Protein AF-A0A9Q1UWT5-F1 (afdb_monomer)

Sequence (280 aa):
MKKFLKHLLLSLLLFIPFMVSKATVSFAYVDDHIQNNTKDTAYELKENTLQDVLSQYNRRVFNCFLENSNDIGWFKTYLSNGDKTLTINIDVNSTIEVISEKDDKVVFTRKYGRSIAKQGEFKITENGVYYIKVKPNEEVNKIQNFTMLVGEPDYSRKYFTKNINEKLYINSNYTTSDTVNFDLSYEDTIPNEAIVLEVSLNGTETNRYDAYNKVRYIKSYNSQWINVPGVSYFDKNILNINAPVKLKTNWSFKHSASDVDGVYALQPSIRFTYLCRDKY

Secondary structure (DSSP, 8-state):
--SSHHHHTTSSSS-------------EEETTTEE--SSTTPEEEPPBPHHHHHTT---PEEEEEE-STT--EEEEEEE-SEEEEEEEEESS-EEEEEEETTT--EEEEEEESTTS-SEEEEEE-S-EEEEEEEEESS---SPEEEEEEEESPPEEEEEEEEE--SPEEEESS--BPPPEEEE-TT-TTS-TT-EEEEEEEEEEEESGGGEES-EEEEEETTPPPEEEE-SS--EEE---SSSPPBSSSEEEEEEE-SEESSEEEEEEEEEEEEEEE---

Mean predicted aligned error: 9.23 Å

Nearest PDB structures (foldseek):
  8u5b-assembly1_B  TM=4.871E-01  e=7.097E-04  Clostridium perfringens
  3x29-assembly2_D  TM=4.200E-01  e=3.837E-03  Clostridium perfringens
  2xh6-assembly1_A  TM=2.770E-01  e=1.732E-02  Clostridium perfringens
  3ziw-assembly2_F  TM=2.741E-01  e=1.630E-02  Clostridium perfringens
  4p5h-assembly1_K  TM=2.556E-01  e=1.445E-02  Clostridium perfringens

pLDDT: mean 87.7, std 15.57, range [36.22, 98.56]

Organism: Clostridium botulinum (NCBI:txid1491)

Structure (mmCIF, N/CA/C/O backbone):
data_AF-A0A9Q1UWT5-F1
#
_entry.id   AF-A0A9Q1UWT5-F1
#
loop_
_atom_site.group_PDB
_atom_site.id
_atom_site.type_symbol
_atom_site.label_atom_id
_atom_site.label_alt_id
_atom_site.label_comp_id
_atom_site.label_asym_id
_atom_site.label_entity_id
_atom_site.label_seq_id
_atom_site.pdbx_PDB_ins_code
_atom_site.Cartn_x
_atom_site.Cartn_y
_atom_site.Cartn_z
_atom_site.occupancy
_atom_site.B_iso_or_equiv
_atom_site.auth_seq_id
_atom_site.auth_comp_id
_atom_site.auth_asym_id
_atom_site.auth_atom_id
_atom_site.pdbx_PDB_model_num
ATOM 1 N N . MET A 1 1 ? -32.713 -11.410 85.147 1.00 48.22 1 MET A N 1
ATOM 2 C CA . MET A 1 1 ? -31.648 -11.574 84.124 1.00 48.22 1 MET A CA 1
ATOM 3 C C . MET A 1 1 ? 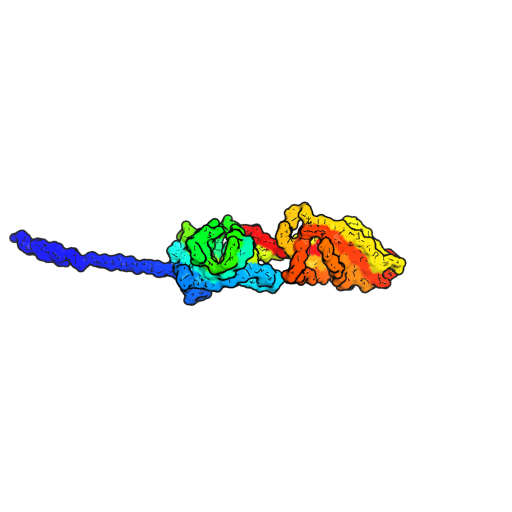-32.117 -11.642 82.658 1.00 48.22 1 MET A C 1
ATOM 5 O O . MET A 1 1 ? -31.263 -11.622 81.789 1.00 48.22 1 MET A O 1
ATOM 9 N N . LYS A 1 2 ? -33.422 -11.655 82.318 1.00 48.06 2 LYS A N 1
ATOM 10 C CA . LYS A 1 2 ? -33.880 -11.750 80.905 1.00 48.06 2 LYS A CA 1
ATOM 11 C C . LYS A 1 2 ? -34.122 -10.415 80.170 1.00 48.06 2 LYS A C 1
ATOM 13 O O . LYS A 1 2 ? -34.270 -10.425 78.955 1.00 48.06 2 LYS A O 1
ATOM 18 N N . LYS A 1 3 ? -34.162 -9.272 80.870 1.00 44.94 3 LYS A N 1
ATOM 19 C CA . LYS A 1 3 ? -34.428 -7.953 80.249 1.00 44.94 3 LYS A CA 1
ATOM 20 C C . LYS A 1 3 ? -33.165 -7.176 79.851 1.00 44.94 3 LYS A C 1
ATOM 22 O O . LYS A 1 3 ? -33.216 -6.425 78.890 1.00 44.94 3 LYS A O 1
ATOM 27 N N . PHE A 1 4 ? -32.027 -7.424 80.505 1.00 47.91 4 PHE A N 1
ATOM 28 C CA . PHE A 1 4 ? -30.765 -6.730 80.200 1.00 47.91 4 PHE A CA 1
ATOM 29 C C . PHE A 1 4 ? -30.080 -7.246 78.922 1.00 47.91 4 PHE A C 1
ATOM 31 O O . PHE A 1 4 ? -29.426 -6.486 78.217 1.00 47.91 4 PHE A O 1
ATOM 38 N N . LEU A 1 5 ? -30.303 -8.515 78.558 1.00 47.84 5 LEU A N 1
ATOM 39 C CA . LEU A 1 5 ? -29.719 -9.113 77.352 1.00 47.84 5 LEU A CA 1
ATOM 40 C C . LEU A 1 5 ? -30.406 -8.644 76.053 1.00 47.84 5 LEU A C 1
ATOM 42 O O . LEU A 1 5 ? -29.793 -8.651 74.991 1.00 47.84 5 LEU A O 1
ATOM 46 N N . LYS A 1 6 ? -31.667 -8.187 76.129 1.00 45.97 6 LYS A N 1
ATOM 47 C CA . LYS A 1 6 ? -32.424 -7.702 74.959 1.00 45.97 6 LYS A CA 1
ATOM 48 C C . LYS A 1 6 ? -32.017 -6.301 74.496 1.00 45.97 6 LYS A C 1
ATOM 50 O O . LYS A 1 6 ? -32.256 -5.976 73.341 1.00 45.97 6 LYS A O 1
ATOM 55 N N . HIS A 1 7 ? -31.411 -5.482 75.356 1.00 45.59 7 HIS A N 1
ATOM 56 C CA . HIS A 1 7 ? -30.928 -4.154 74.958 1.00 45.59 7 HIS A CA 1
ATOM 57 C C . HIS A 1 7 ? -29.487 -4.172 74.444 1.00 45.59 7 HIS A C 1
ATOM 59 O O . HIS A 1 7 ? -29.148 -3.349 73.603 1.00 45.59 7 HIS A O 1
ATOM 65 N N . LEU A 1 8 ? -28.686 -5.168 74.836 1.00 45.62 8 LEU A N 1
ATOM 66 C CA . LEU A 1 8 ? -27.337 -5.359 74.296 1.00 45.62 8 LEU A CA 1
ATOM 67 C C . LEU A 1 8 ? -27.350 -5.934 72.864 1.00 45.62 8 LEU A C 1
ATOM 69 O O . LEU A 1 8 ? -26.486 -5.617 72.055 1.00 45.62 8 LEU A O 1
ATOM 73 N N . LEU A 1 9 ? -28.360 -6.743 72.524 1.00 46.16 9 LEU A N 1
ATOM 74 C CA . LEU A 1 9 ? -28.527 -7.315 71.179 1.00 46.16 9 LEU A CA 1
ATOM 75 C C . LEU A 1 9 ? -29.145 -6.341 70.164 1.00 46.16 9 LEU A C 1
ATOM 77 O O . LEU A 1 9 ? -28.946 -6.520 68.967 1.00 46.16 9 LEU A O 1
ATOM 81 N N . LEU A 1 10 ? -29.852 -5.299 70.617 1.00 42.91 10 LEU A N 1
ATOM 82 C CA . LEU A 1 10 ? -30.435 -4.292 69.721 1.00 42.91 10 LEU A CA 1
ATOM 83 C C . LEU A 1 10 ? -29.455 -3.156 69.381 1.00 42.91 10 LEU A C 1
ATOM 85 O O . LEU A 1 10 ? -29.625 -2.506 68.355 1.00 42.91 10 LEU A O 1
ATOM 89 N N . SER A 1 11 ? -28.410 -2.940 70.191 1.00 44.88 11 SER A N 1
ATOM 90 C CA . SER A 1 11 ? -27.360 -1.953 69.896 1.00 44.88 11 SER A CA 1
ATOM 91 C C . SER A 1 11 ? -26.220 -2.499 69.028 1.00 44.88 11 SER A C 1
ATOM 93 O O . SER A 1 11 ? -25.424 -1.714 68.525 1.00 44.88 11 SER A O 1
ATOM 95 N N . LEU A 1 12 ? -26.129 -3.822 68.828 1.00 43.06 12 LEU A N 1
ATOM 96 C CA . LEU A 1 12 ? -25.098 -4.455 67.989 1.00 43.06 12 LEU A CA 1
ATOM 97 C C . LEU A 1 12 ? -25.512 -4.654 66.518 1.00 43.06 12 LEU A C 1
ATOM 99 O O . LEU A 1 12 ? -24.697 -5.085 65.711 1.00 43.06 12 LEU A O 1
ATOM 103 N N . LEU A 1 13 ? -26.753 -4.319 66.152 1.00 46.03 13 LEU A N 1
ATOM 104 C CA . LEU A 1 13 ? -27.299 -4.503 64.797 1.00 46.03 13 LEU A CA 1
ATOM 105 C C . LEU A 1 13 ? -27.236 -3.245 63.908 1.00 46.03 13 LEU A C 1
ATOM 107 O O . LEU A 1 13 ? -27.729 -3.274 62.786 1.00 46.03 13 LEU A O 1
ATOM 111 N N . LEU A 1 14 ? -26.616 -2.153 64.375 1.00 45.38 14 LEU A N 1
ATOM 112 C CA . LEU A 1 14 ? -26.554 -0.866 63.655 1.00 45.38 14 LEU A CA 1
ATOM 113 C C . LEU A 1 14 ? -25.160 -0.470 63.142 1.00 45.38 14 LEU A C 1
ATOM 115 O O . LEU A 1 14 ? -24.984 0.638 62.649 1.00 45.38 14 LEU A O 1
ATOM 119 N N . PHE A 1 15 ? -24.180 -1.371 63.192 1.00 46.72 15 PHE A N 1
ATOM 120 C CA . PHE A 1 15 ? -22.861 -1.154 62.588 1.00 46.72 15 PHE A CA 1
ATOM 121 C C . PHE A 1 15 ? -22.495 -2.322 61.669 1.00 46.72 15 PHE A C 1
ATOM 123 O O . PHE A 1 15 ? -21.519 -3.034 61.880 1.00 46.72 15 PHE A O 1
ATOM 130 N N . ILE A 1 16 ? -23.292 -2.521 60.618 1.00 53.09 16 ILE A N 1
ATOM 131 C CA . ILE A 1 16 ? -22.742 -3.107 59.396 1.00 53.09 16 ILE A CA 1
ATOM 132 C C . ILE A 1 16 ? -22.037 -1.937 58.709 1.00 53.09 16 ILE A C 1
ATOM 134 O O . ILE A 1 16 ? -22.733 -1.018 58.268 1.00 53.09 16 ILE A O 1
ATOM 138 N N . PRO A 1 17 ? -20.694 -1.889 58.644 1.00 46.66 17 PRO A N 1
ATOM 139 C CA . PRO A 1 17 ? -20.056 -0.952 57.743 1.00 46.66 17 PRO A CA 1
ATOM 140 C C . PRO A 1 17 ? -20.586 -1.295 56.354 1.00 46.66 17 PRO A C 1
ATOM 142 O O . PRO A 1 17 ? -20.347 -2.388 55.840 1.00 46.66 17 PRO A O 1
ATOM 145 N N . PHE A 1 18 ? -21.367 -0.381 55.780 1.00 43.25 18 PHE A N 1
ATOM 146 C CA . PHE A 1 18 ? -21.625 -0.355 54.353 1.00 43.25 18 PHE A CA 1
ATOM 147 C C . PHE A 1 18 ? -20.240 -0.305 53.706 1.00 43.25 18 PHE A C 1
ATOM 149 O O . PHE A 1 18 ? -19.618 0.752 53.609 1.00 43.25 18 PHE A O 1
ATOM 156 N N . MET A 1 19 ? -19.716 -1.474 53.338 1.00 37.97 19 MET A N 1
ATOM 157 C CA . MET A 1 19 ? -18.631 -1.599 52.384 1.00 37.97 19 MET A CA 1
ATOM 158 C C . MET A 1 19 ? -19.208 -1.079 51.074 1.00 37.97 19 MET A C 1
ATOM 160 O O . MET A 1 19 ? -19.684 -1.836 50.233 1.00 37.97 19 MET A O 1
ATOM 164 N N . VAL A 1 20 ? -19.228 0.245 50.925 1.00 38.75 20 VAL A N 1
ATOM 165 C CA . VAL A 1 20 ? -19.260 0.869 49.615 1.00 38.75 20 VAL A CA 1
ATOM 166 C C . VAL A 1 20 ? -17.929 0.457 49.013 1.00 38.75 20 VAL A C 1
ATOM 168 O O . VAL A 1 20 ? -16.907 1.106 49.235 1.00 38.75 20 VAL A O 1
ATOM 171 N N . SER A 1 21 ? -17.909 -0.681 48.314 1.00 38.31 21 SER A N 1
ATOM 172 C CA . SER A 1 21 ? -16.866 -0.918 47.335 1.00 38.31 21 SER A CA 1
ATOM 173 C C . SER A 1 21 ? -16.918 0.315 46.447 1.00 38.31 21 SER A C 1
ATOM 175 O O . SER A 1 21 ? -17.905 0.513 45.734 1.00 38.31 21 SER A O 1
ATOM 177 N N . LYS A 1 22 ? -15.922 1.202 46.552 1.00 36.22 22 LYS A N 1
ATOM 178 C CA . LYS A 1 22 ? -15.695 2.185 45.501 1.00 36.22 22 LYS A CA 1
ATOM 179 C C . LYS A 1 22 ? -15.598 1.337 44.246 1.00 36.22 22 LYS A C 1
ATOM 181 O O . LYS A 1 22 ? -14.650 0.565 44.128 1.00 36.22 22 LYS A O 1
ATOM 186 N N . ALA A 1 23 ? -16.627 1.390 43.400 1.00 39.84 23 ALA A N 1
ATOM 187 C CA . ALA A 1 23 ? -16.538 0.822 42.072 1.00 39.84 23 ALA A CA 1
ATOM 188 C C . ALA A 1 23 ? -15.255 1.417 41.507 1.00 39.84 23 ALA A C 1
ATOM 190 O O . ALA A 1 23 ? -15.118 2.643 41.487 1.00 39.84 23 ALA A O 1
ATOM 191 N N . THR A 1 24 ? -14.271 0.565 41.232 1.00 39.97 24 THR A N 1
ATOM 192 C CA . THR A 1 24 ? -13.009 0.988 40.644 1.00 39.97 24 THR A CA 1
ATOM 193 C C . THR A 1 24 ? -13.409 1.710 39.372 1.00 39.97 24 THR A C 1
ATOM 195 O O . THR A 1 24 ? -13.949 1.085 38.458 1.00 39.97 24 THR A O 1
ATOM 198 N N . VAL A 1 25 ? -13.324 3.042 39.388 1.00 50.06 25 VAL A N 1
ATOM 199 C CA . VAL A 1 25 ? -13.763 3.832 38.247 1.00 50.06 25 VAL A CA 1
ATOM 200 C C . VAL A 1 25 ? -12.785 3.487 37.144 1.00 50.06 25 VAL A C 1
ATOM 202 O O . VAL A 1 25 ? -11.575 3.585 37.318 1.00 50.06 25 VAL A O 1
ATOM 205 N N . SER A 1 26 ? -13.344 2.941 36.083 1.00 56.19 26 SER A N 1
ATOM 206 C CA . SER A 1 26 ? -12.616 2.383 34.969 1.00 56.19 26 SER A CA 1
ATOM 207 C C . SER A 1 26 ? -12.428 3.485 33.925 1.00 56.19 26 SER A C 1
ATOM 209 O O . SER A 1 26 ? -13.403 4.139 33.530 1.00 56.19 26 SER A O 1
ATOM 211 N N . PHE A 1 27 ? -11.181 3.727 33.521 1.00 56.19 27 PHE A N 1
ATOM 212 C CA . PHE A 1 27 ? -10.796 4.802 32.616 1.00 56.19 27 PHE A CA 1
ATOM 213 C C . PHE A 1 27 ? -9.994 4.243 31.440 1.00 56.19 27 PHE A C 1
ATOM 215 O O . PHE A 1 27 ? -8.871 3.780 31.583 1.00 56.19 27 PHE A O 1
ATOM 222 N N . ALA A 1 28 ? -10.569 4.335 30.245 1.00 55.88 28 ALA A N 1
ATOM 223 C CA . ALA A 1 28 ? -9.787 4.363 29.018 1.00 55.88 28 ALA A CA 1
ATOM 224 C C . ALA A 1 28 ? -9.550 5.829 28.639 1.00 55.88 28 ALA A C 1
ATOM 226 O O . ALA A 1 28 ? -10.413 6.679 28.910 1.00 55.88 28 ALA A O 1
ATOM 227 N N . TYR A 1 29 ? -8.400 6.123 28.031 1.00 69.19 29 TYR A N 1
ATOM 228 C CA . TYR A 1 29 ? -8.090 7.473 27.571 1.00 69.19 29 TYR A CA 1
ATOM 229 C C . TYR A 1 29 ? -7.292 7.515 26.264 1.00 69.19 29 TYR A C 1
ATOM 231 O O . TYR A 1 29 ? -6.665 6.529 25.858 1.00 69.19 29 TYR A O 1
ATOM 239 N N . VAL A 1 30 ? -7.343 8.675 25.601 1.00 59.94 30 VAL A N 1
ATOM 240 C CA . VAL A 1 30 ? -6.510 9.039 24.444 1.00 59.94 30 VAL A CA 1
ATOM 241 C C . VAL A 1 30 ? -5.796 10.346 24.733 1.00 59.94 30 VAL A C 1
ATOM 243 O O . VAL A 1 30 ? -6.460 11.347 24.998 1.00 59.94 30 VAL A O 1
ATOM 246 N N . ASP A 1 31 ? -4.462 10.337 24.678 1.00 65.81 31 ASP A N 1
ATOM 247 C CA . ASP A 1 31 ? -3.620 11.353 25.327 1.00 65.81 31 ASP A CA 1
ATOM 248 C C . ASP A 1 31 ? -3.967 11.482 26.830 1.00 65.81 31 ASP A C 1
ATOM 250 O O . ASP A 1 31 ? -5.057 11.118 27.257 1.00 65.81 31 ASP A O 1
ATOM 254 N N . ASP A 1 32 ? -3.050 11.952 27.681 1.00 60.69 32 ASP A N 1
ATOM 255 C CA . ASP A 1 32 ? -3.114 11.782 29.155 1.00 60.69 32 ASP A CA 1
ATOM 256 C C . ASP A 1 32 ? -4.382 12.329 29.882 1.00 60.69 32 ASP A C 1
ATOM 258 O O . ASP A 1 32 ? -4.442 12.321 31.109 1.00 60.69 32 ASP A O 1
ATOM 262 N N . HIS A 1 33 ? -5.397 12.841 29.169 1.00 67.50 33 HIS A N 1
ATOM 263 C CA . HIS A 1 33 ? -6.538 13.566 29.728 1.00 67.50 33 HIS A CA 1
ATOM 264 C C . HIS A 1 33 ? -7.914 13.322 29.063 1.00 67.50 33 HIS A C 1
ATOM 266 O O . HIS A 1 33 ? -8.906 13.815 29.604 1.00 67.50 33 HIS A O 1
ATOM 272 N N . ILE A 1 34 ? -8.044 12.612 27.926 1.00 77.25 34 ILE A N 1
ATOM 273 C CA . ILE A 1 34 ? -9.361 12.456 27.258 1.00 77.25 34 ILE A CA 1
ATOM 274 C C . ILE A 1 34 ? -9.988 11.114 27.617 1.00 77.25 34 ILE A C 1
ATOM 276 O O . ILE A 1 34 ? -9.654 10.095 27.023 1.00 77.25 34 ILE A O 1
ATOM 280 N N . GLN A 1 35 ? -10.928 11.123 28.562 1.00 84.50 35 GLN A N 1
ATOM 281 C CA . GLN A 1 35 ? -11.687 9.932 28.944 1.00 84.50 35 GLN A CA 1
ATOM 282 C C . GLN A 1 35 ? -12.594 9.465 27.804 1.00 84.50 35 GLN A C 1
ATOM 284 O O . GLN 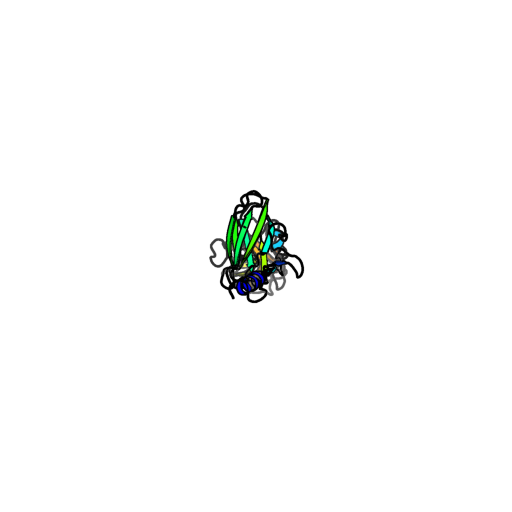A 1 35 ? -13.393 10.245 27.289 1.00 84.50 35 GLN A O 1
ATOM 289 N N . ASN A 1 36 ? -12.519 8.180 27.469 1.00 90.88 36 ASN A N 1
ATOM 290 C CA . ASN A 1 36 ? -13.343 7.561 26.433 1.00 90.88 36 ASN A CA 1
ATOM 291 C C . ASN A 1 36 ? -13.924 6.211 26.878 1.00 90.88 36 ASN A C 1
ATOM 293 O O . ASN A 1 36 ? -13.993 5.253 26.114 1.00 90.88 36 ASN A O 1
ATOM 297 N N . ASN A 1 37 ? -14.328 6.119 28.143 1.00 90.56 37 ASN A N 1
ATOM 298 C CA . ASN A 1 37 ? -14.787 4.883 28.773 1.00 90.56 37 ASN A CA 1
ATOM 299 C C . ASN A 1 37 ? -16.249 4.490 28.469 1.00 90.56 37 ASN A C 1
ATOM 301 O O . ASN A 1 37 ? -16.687 3.400 28.846 1.00 90.56 37 ASN A O 1
ATOM 305 N N . THR A 1 38 ? -17.018 5.337 27.777 1.00 91.75 38 THR A N 1
ATOM 306 C CA . THR A 1 38 ? -18.404 5.050 27.377 1.00 91.75 38 THR A CA 1
ATOM 307 C C . THR A 1 38 ? -18.650 5.402 25.913 1.00 91.75 38 THR A C 1
ATOM 309 O O . THR A 1 38 ? -17.900 6.158 25.300 1.00 91.75 38 THR A O 1
ATOM 312 N N . LYS A 1 39 ? -19.739 4.871 25.345 1.00 93.69 39 LYS A N 1
ATOM 313 C CA . LYS A 1 39 ? -20.159 5.189 23.974 1.00 93.69 39 LYS A CA 1
ATOM 314 C C . LYS A 1 39 ? -20.383 6.699 23.774 1.00 93.69 39 LYS A C 1
ATOM 316 O O . LYS A 1 39 ? -20.016 7.228 22.729 1.00 93.69 39 LYS A O 1
ATOM 321 N N . ASP A 1 40 ? -20.913 7.394 24.781 1.00 91.88 40 ASP A N 1
ATOM 322 C CA . ASP A 1 40 ? -21.188 8.838 24.722 1.00 91.88 40 ASP A CA 1
ATOM 323 C C . ASP A 1 40 ? -19.912 9.686 24.820 1.00 91.88 40 ASP A C 1
ATOM 325 O O . ASP A 1 40 ? -19.852 10.786 24.272 1.00 91.88 40 ASP A O 1
ATOM 329 N N . THR A 1 41 ? -18.870 9.167 25.479 1.00 92.75 41 THR A N 1
ATOM 330 C CA . THR A 1 41 ? -17.550 9.811 25.588 1.00 92.75 41 THR A CA 1
ATOM 331 C C . THR A 1 41 ? -16.557 9.316 24.536 1.00 92.75 41 THR A C 1
ATOM 333 O O . THR A 1 41 ? -15.362 9.586 24.633 1.00 92.75 41 THR A O 1
ATOM 336 N N . ALA A 1 42 ? -17.030 8.600 23.512 1.00 94.69 42 ALA A N 1
ATOM 337 C CA . ALA A 1 42 ? -16.177 7.987 22.506 1.00 94.69 42 ALA A CA 1
ATOM 338 C C . ALA A 1 42 ? -15.254 9.004 21.810 1.00 94.69 42 ALA A C 1
ATOM 340 O O . ALA A 1 42 ? -15.705 10.023 21.276 1.00 94.69 42 ALA A O 1
ATOM 341 N N . TYR A 1 43 ? -13.961 8.679 21.755 1.00 94.75 43 TYR A N 1
ATOM 342 C CA . TYR A 1 43 ? -12.958 9.514 21.100 1.00 94.75 43 TYR A CA 1
ATOM 343 C C . TYR A 1 43 ? -13.120 9.485 19.576 1.00 94.75 43 TYR A C 1
ATOM 345 O O . TYR A 1 43 ? -13.273 8.419 18.977 1.00 94.75 43 TYR A O 1
ATOM 353 N N . GLU A 1 44 ? -13.069 10.645 18.927 1.00 93.81 44 GLU A N 1
ATOM 354 C CA . GLU A 1 44 ? -13.273 10.746 17.482 1.00 93.81 44 GLU A CA 1
ATOM 355 C C . GLU A 1 44 ? -12.008 10.400 16.685 1.00 93.81 44 GLU A C 1
ATOM 357 O O . GLU A 1 44 ? -10.983 11.072 16.776 1.00 93.81 44 GLU A O 1
ATOM 362 N N . LEU A 1 45 ? -12.104 9.366 15.852 1.00 93.88 45 LEU A N 1
ATOM 363 C CA . LEU A 1 45 ? -11.091 8.976 14.880 1.00 93.88 45 LEU A CA 1
ATOM 364 C C . LEU A 1 45 ? -11.488 9.461 13.488 1.00 93.88 45 LEU A C 1
ATOM 366 O O . LEU A 1 45 ? -12.662 9.446 13.104 1.00 93.88 45 LEU A O 1
ATOM 370 N N . LYS A 1 46 ? -10.482 9.774 12.676 1.00 94.38 46 LYS A N 1
ATOM 371 C CA . LYS A 1 46 ? -10.668 10.011 11.243 1.00 94.38 46 LYS A CA 1
ATOM 372 C C . LYS A 1 46 ? -10.404 8.728 10.471 1.00 94.38 46 LYS A C 1
ATOM 374 O O . LYS A 1 46 ? -9.410 8.055 10.735 1.00 94.38 46 LYS A O 1
ATOM 379 N N . GLU A 1 47 ? -11.274 8.428 9.509 1.00 95.94 47 GLU A N 1
ATOM 380 C CA . GLU A 1 47 ? -11.027 7.359 8.544 1.00 95.94 47 GLU A CA 1
ATOM 381 C C . GLU A 1 47 ? -9.691 7.614 7.832 1.00 95.94 47 GLU A C 1
ATOM 383 O O . GLU A 1 47 ? -9.438 8.703 7.317 1.00 95.94 47 GLU A O 1
ATOM 388 N N . ASN A 1 48 ? -8.833 6.600 7.821 1.00 95.06 48 ASN A N 1
ATOM 389 C CA . ASN A 1 48 ? -7.606 6.576 7.051 1.00 95.06 48 ASN A CA 1
ATOM 390 C C . ASN A 1 48 ? -7.946 6.285 5.593 1.00 95.06 48 ASN A C 1
ATOM 392 O O . ASN A 1 48 ? -8.502 5.235 5.282 1.00 95.06 48 ASN A O 1
ATOM 396 N N . THR A 1 49 ? -7.610 7.195 4.692 1.00 92.25 49 THR A N 1
ATOM 397 C CA . THR A 1 49 ? -7.870 7.021 3.262 1.00 92.25 49 THR A CA 1
ATOM 398 C C . THR A 1 49 ? -6.618 6.570 2.520 1.00 92.25 49 THR A C 1
ATOM 400 O O . THR A 1 49 ? -5.495 6.659 3.025 1.00 92.25 49 THR A O 1
ATOM 403 N N . LEU A 1 50 ? -6.784 6.145 1.266 1.00 86.00 50 LEU A N 1
ATOM 404 C CA . LEU A 1 50 ? -5.643 5.799 0.419 1.00 86.00 50 LEU A CA 1
ATOM 405 C C . LEU A 1 50 ? -4.742 7.018 0.186 1.00 86.00 50 LEU A C 1
ATOM 407 O O . LEU A 1 50 ? -3.524 6.890 0.141 1.00 86.00 50 LEU A O 1
ATOM 411 N N . GLN A 1 51 ? -5.323 8.216 0.114 1.00 87.69 51 GLN A N 1
ATOM 412 C CA . GLN A 1 51 ? -4.574 9.468 0.038 1.00 87.69 51 GLN A CA 1
ATOM 413 C C . GLN A 1 51 ? -3.677 9.671 1.271 1.00 87.69 51 GLN A C 1
ATOM 415 O O . GLN A 1 51 ? -2.517 10.060 1.119 1.00 87.69 51 GLN A O 1
ATOM 420 N N . ASP A 1 52 ? -4.176 9.395 2.480 1.00 89.00 52 ASP A N 1
ATOM 421 C CA . ASP A 1 52 ? -3.401 9.517 3.726 1.00 89.00 52 ASP A CA 1
ATOM 422 C C . ASP A 1 52 ? -2.221 8.525 3.744 1.00 89.00 52 ASP A C 1
ATOM 424 O O . ASP A 1 52 ? -1.084 8.905 4.031 1.00 89.00 52 ASP A O 1
ATOM 428 N N . VAL A 1 53 ? -2.456 7.274 3.328 1.00 84.56 53 VAL A N 1
ATOM 429 C CA . VAL A 1 53 ? -1.405 6.252 3.168 1.00 84.56 53 VAL A CA 1
ATOM 430 C C . VAL A 1 53 ? -0.345 6.697 2.162 1.00 84.56 53 VAL A C 1
ATOM 432 O O . VAL A 1 53 ? 0.850 6.695 2.460 1.00 84.56 53 VAL A O 1
ATOM 435 N N . LEU A 1 54 ? -0.770 7.066 0.951 1.00 81.94 54 LEU A N 1
ATOM 436 C CA . LEU A 1 54 ? 0.137 7.374 -0.154 1.00 81.94 54 LEU A CA 1
ATOM 437 C C . LEU A 1 54 ? 0.916 8.675 0.088 1.00 81.94 54 LEU A C 1
ATOM 439 O O . LEU A 1 54 ? 2.055 8.799 -0.358 1.00 81.94 54 LEU A O 1
ATOM 443 N N . SER A 1 55 ? 0.350 9.613 0.851 1.00 80.06 55 SER A N 1
ATOM 444 C CA . SER A 1 55 ? 1.052 10.818 1.309 1.00 80.06 55 SER A CA 1
ATOM 445 C C . SER A 1 55 ? 1.985 10.586 2.504 1.00 80.06 55 SER A C 1
ATOM 447 O O . SER A 1 55 ? 2.685 11.513 2.895 1.00 80.06 55 SER A O 1
ATOM 449 N N . GLN A 1 56 ? 2.061 9.360 3.040 1.00 74.94 56 GLN A N 1
ATOM 450 C CA . GLN A 1 56 ? 2.851 8.997 4.228 1.00 74.94 56 GLN A CA 1
ATOM 451 C C . GLN A 1 56 ? 2.407 9.726 5.510 1.00 74.94 56 GLN A C 1
ATOM 453 O O . GLN A 1 56 ? 3.185 9.865 6.451 1.00 74.94 56 GLN A O 1
ATOM 458 N N . TYR A 1 57 ? 1.140 10.141 5.570 1.00 81.94 57 TYR A N 1
ATOM 459 C CA . TYR A 1 57 ? 0.515 10.773 6.732 1.00 81.94 57 TYR A CA 1
ATOM 460 C C . TYR A 1 57 ? -0.695 9.953 7.179 1.00 81.94 57 TYR A C 1
ATOM 462 O O . TYR A 1 57 ? -1.836 10.403 7.078 1.00 81.94 57 TYR A O 1
ATOM 470 N N . ASN A 1 58 ? -0.452 8.728 7.658 1.00 84.44 58 ASN A N 1
ATOM 471 C CA . ASN A 1 58 ? -1.541 7.882 8.142 1.00 84.44 58 ASN A CA 1
ATOM 472 C C . ASN A 1 58 ? -2.289 8.551 9.310 1.00 84.44 58 ASN A C 1
ATOM 474 O O . ASN A 1 58 ? -1.721 9.284 10.120 1.00 84.44 58 ASN A O 1
ATOM 478 N N . ARG A 1 59 ? -3.597 8.294 9.406 1.00 89.94 59 ARG A N 1
ATOM 479 C CA . ARG A 1 59 ? -4.466 8.841 10.466 1.00 89.94 59 ARG A CA 1
ATOM 480 C C . ARG A 1 59 ? -4.385 8.035 11.763 1.00 89.94 59 ARG A C 1
ATOM 482 O O . ARG A 1 59 ? -5.375 7.911 12.480 1.00 89.94 59 ARG A O 1
ATOM 489 N N . ARG A 1 60 ? -3.224 7.436 12.042 1.00 91.69 60 ARG A N 1
ATOM 490 C CA . ARG A 1 60 ? -3.047 6.578 13.211 1.00 91.69 60 ARG A CA 1
ATOM 491 C C . ARG A 1 60 ? -3.183 7.429 14.463 1.00 91.69 60 ARG A C 1
ATOM 493 O O . ARG A 1 60 ? -2.509 8.445 14.606 1.00 91.69 60 ARG A O 1
ATOM 500 N N . VAL A 1 61 ? -4.031 6.981 15.374 1.00 91.62 61 VAL A N 1
ATOM 501 C CA . VAL A 1 61 ? -4.116 7.550 16.712 1.00 91.62 61 VAL A CA 1
ATOM 502 C C . VAL A 1 61 ? -3.147 6.800 17.611 1.00 91.62 61 VAL A C 1
ATOM 504 O O . VAL A 1 61 ? -3.110 5.564 17.645 1.00 91.62 61 VAL A O 1
ATOM 507 N N . PHE A 1 62 ? -2.312 7.585 18.279 1.00 87.44 62 PHE A N 1
ATOM 508 C CA . PHE A 1 62 ? -1.315 7.136 19.239 1.00 87.44 62 PHE A CA 1
ATOM 509 C C . PHE A 1 62 ? -1.838 7.363 20.659 1.00 87.44 62 PHE A C 1
ATOM 511 O O . PHE A 1 62 ? -2.904 7.947 20.835 1.00 87.44 62 PHE A O 1
ATOM 518 N N . ASN A 1 63 ? -1.096 6.888 21.661 1.00 86.19 63 ASN A N 1
ATOM 519 C CA . ASN A 1 63 ? -1.385 7.162 23.072 1.00 86.19 63 ASN A CA 1
ATOM 520 C C . ASN A 1 63 ? -2.820 6.788 23.477 1.00 86.19 63 ASN A C 1
ATOM 522 O O . ASN A 1 63 ? -3.508 7.567 24.128 1.00 86.19 63 ASN A O 1
ATOM 526 N N . CYS A 1 64 ? -3.296 5.620 23.049 1.00 90.94 64 CYS A N 1
ATOM 527 C CA . CYS A 1 64 ? -4.522 5.044 23.590 1.00 90.94 64 CYS A CA 1
ATOM 528 C C . CYS A 1 64 ? -4.158 4.142 24.769 1.00 90.94 64 CYS A C 1
ATOM 530 O O . CYS A 1 64 ? -3.163 3.418 24.684 1.00 90.94 64 CYS A O 1
ATOM 532 N N . PHE A 1 65 ? -4.957 4.146 25.834 1.00 90.38 65 PHE A N 1
ATOM 533 C CA . PHE A 1 65 ? -4.595 3.463 27.073 1.00 90.38 65 PHE A CA 1
ATOM 534 C C . PHE A 1 65 ? -5.740 2.657 27.689 1.00 90.38 65 PHE A C 1
ATOM 536 O O . PHE A 1 65 ? -6.907 3.042 27.604 1.00 90.38 65 PHE A O 1
ATOM 543 N N . LEU A 1 66 ? -5.375 1.543 28.328 1.00 90.38 66 LEU A N 1
ATOM 544 C CA . LEU A 1 66 ? -6.211 0.768 29.252 1.00 90.38 66 LEU A CA 1
ATOM 545 C C . LEU A 1 66 ? -5.447 0.674 30.582 1.00 90.38 66 LEU A C 1
ATOM 547 O O . LEU A 1 66 ? -4.355 0.106 30.612 1.00 90.38 66 LEU A O 1
ATOM 551 N N . GLU A 1 67 ? -5.968 1.247 31.663 1.00 87.81 67 GLU A N 1
ATOM 552 C CA . GLU A 1 67 ? -5.330 1.267 32.988 1.00 87.81 67 GLU A CA 1
ATOM 553 C C . GLU A 1 67 ? -5.475 -0.057 33.739 1.00 87.81 67 GLU A C 1
ATOM 555 O O . GLU A 1 67 ? -4.563 -0.464 34.459 1.00 87.81 67 GLU A O 1
ATOM 560 N N . ASN A 1 68 ? -6.623 -0.720 33.596 1.00 89.56 68 ASN A N 1
ATOM 561 C CA . ASN A 1 68 ? -6.995 -1.923 34.330 1.00 89.56 68 ASN A CA 1
ATOM 562 C C . ASN A 1 68 ? -7.950 -2.833 33.527 1.00 89.56 68 ASN A C 1
ATOM 564 O O . ASN A 1 68 ? -8.427 -2.500 32.443 1.00 89.56 68 ASN A O 1
ATOM 568 N N . SER A 1 69 ? -8.230 -4.021 34.071 1.00 91.12 69 SER A N 1
ATOM 569 C CA . SER A 1 69 ? -8.958 -5.099 33.380 1.00 91.12 69 SER A CA 1
ATOM 570 C C . SER A 1 69 ? -10.427 -4.782 33.081 1.00 91.12 69 SER A C 1
ATOM 572 O O . SER A 1 69 ? -11.051 -5.484 32.287 1.00 91.12 69 SER A O 1
ATOM 574 N N . ASN A 1 70 ? -10.996 -3.767 33.736 1.00 89.31 70 ASN A N 1
ATOM 575 C CA . ASN A 1 70 ? -12.382 -3.354 33.533 1.00 89.31 70 ASN A CA 1
ATOM 576 C C . ASN A 1 70 ? -12.517 -2.230 32.498 1.00 89.31 70 ASN A C 1
ATOM 578 O O . ASN A 1 70 ? -13.645 -1.905 32.129 1.00 89.31 70 ASN A O 1
ATOM 582 N N . ASP A 1 71 ? -11.401 -1.674 32.014 1.00 89.88 71 ASP A N 1
ATOM 583 C CA . ASP A 1 71 ? -11.402 -0.566 31.062 1.00 89.88 71 ASP A CA 1
ATOM 584 C C . ASP A 1 71 ? -11.947 -0.952 29.706 1.00 89.88 71 ASP A C 1
ATOM 586 O O . ASP A 1 71 ? -11.584 -1.965 29.115 1.00 89.88 71 ASP A O 1
ATOM 590 N N . ILE A 1 72 ? -12.846 -0.109 29.207 1.00 92.88 72 ILE A N 1
ATOM 591 C CA . ILE A 1 72 ? -13.429 -0.241 2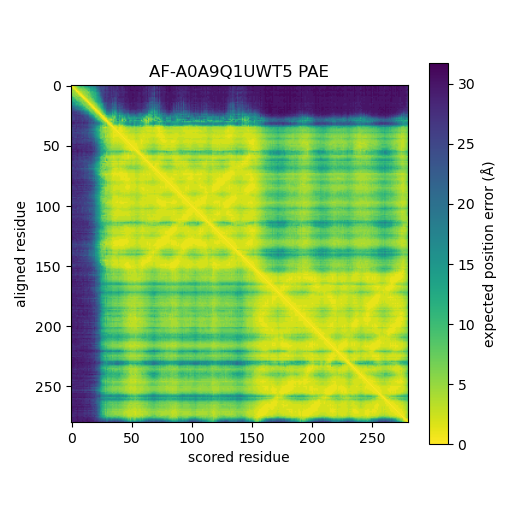7.883 1.00 92.88 72 ILE A CA 1
ATOM 592 C C . ILE A 1 72 ? -13.145 1.052 27.139 1.00 92.88 72 ILE A C 1
ATOM 594 O O . ILE A 1 72 ? -13.681 2.090 27.501 1.00 92.88 72 ILE A O 1
ATOM 598 N N . GLY A 1 73 ? -12.325 0.992 26.095 1.00 94.31 73 GLY A N 1
ATOM 599 C CA . GLY A 1 73 ? -12.066 2.140 25.230 1.00 94.31 73 GLY A CA 1
ATOM 600 C C . GLY A 1 73 ? -13.125 2.254 24.145 1.00 94.31 73 GLY A C 1
ATOM 601 O O . GLY A 1 73 ? -13.301 1.324 23.360 1.00 94.31 73 GLY A O 1
ATOM 602 N N . TRP A 1 74 ? -13.807 3.388 24.073 1.00 96.81 74 TRP A N 1
ATOM 603 C CA . TRP A 1 74 ? -14.762 3.705 23.021 1.00 96.81 74 TRP A CA 1
ATOM 604 C C . TRP A 1 74 ? -14.200 4.761 22.082 1.00 96.81 74 TRP A C 1
ATOM 606 O O . TRP A 1 74 ? -13.656 5.789 22.482 1.00 96.81 74 TRP A O 1
ATOM 616 N N . PHE A 1 75 ? -14.369 4.511 20.798 1.00 97.19 75 PHE A N 1
ATOM 617 C CA . PHE A 1 75 ? -13.980 5.409 19.729 1.00 97.19 75 PHE A CA 1
ATOM 618 C C . PHE A 1 75 ? -15.144 5.533 18.756 1.00 97.19 75 PHE A C 1
ATOM 620 O O . PHE A 1 75 ? -15.977 4.633 18.680 1.00 97.19 75 PHE A O 1
ATOM 627 N N . LYS A 1 76 ? -15.217 6.631 18.014 1.00 97.31 76 LYS A N 1
ATOM 628 C CA . LYS A 1 76 ? -16.227 6.856 16.978 1.00 97.31 76 LYS A CA 1
ATOM 629 C C . LYS A 1 76 ? -15.563 7.363 15.711 1.00 97.31 76 LYS A C 1
ATOM 631 O O . LYS A 1 76 ? -14.575 8.085 15.779 1.00 97.31 76 LYS A O 1
ATOM 636 N N . THR A 1 77 ? -16.085 6.995 14.554 1.00 97.88 77 THR A N 1
ATOM 637 C CA . THR A 1 77 ? -15.534 7.430 13.273 1.00 97.88 77 THR A CA 1
ATOM 638 C C . THR A 1 77 ? -16.598 7.398 12.191 1.00 97.88 77 THR A C 1
ATOM 640 O O . THR A 1 77 ? -17.479 6.540 12.213 1.00 97.88 77 THR A O 1
ATOM 643 N N . TYR A 1 78 ? -16.534 8.329 11.244 1.00 98.06 78 TYR A N 1
ATOM 644 C CA . TYR A 1 78 ? -17.339 8.250 10.031 1.00 98.06 78 TYR A CA 1
ATOM 645 C C . TYR A 1 78 ? -16.604 7.380 9.011 1.00 98.06 78 TYR A C 1
ATOM 647 O O . TYR A 1 78 ? -15.489 7.722 8.625 1.00 98.06 78 TYR A O 1
ATOM 655 N N . LEU A 1 79 ? -17.220 6.280 8.578 1.00 98.00 79 LEU A N 1
ATOM 656 C CA . LEU A 1 79 ? -16.662 5.376 7.575 1.00 98.00 79 LEU A CA 1
ATOM 657 C C . LEU A 1 79 ? -17.465 5.448 6.284 1.00 98.00 79 LEU A C 1
ATOM 659 O O . LEU A 1 79 ? -18.697 5.382 6.284 1.00 98.00 79 LEU A O 1
ATOM 663 N N . SER A 1 80 ? -16.749 5.524 5.171 1.00 97.50 80 SER A N 1
ATOM 664 C CA . SER A 1 80 ? -17.313 5.306 3.844 1.00 97.50 80 SER A CA 1
ATOM 665 C C . SER A 1 80 ? -17.673 3.830 3.599 1.00 97.50 80 SER A C 1
ATOM 667 O O . SER A 1 80 ? -17.146 2.913 4.225 1.00 97.50 80 SER A O 1
ATOM 669 N N . ASN A 1 81 ? -18.586 3.584 2.665 1.00 96.94 81 ASN A N 1
ATOM 670 C CA . ASN A 1 81 ? -18.957 2.268 2.167 1.00 96.94 81 ASN A CA 1
ATOM 671 C C . ASN A 1 81 ? -17.750 1.595 1.506 1.00 96.94 81 ASN A C 1
ATOM 673 O O . ASN A 1 81 ? -16.941 2.246 0.842 1.00 96.94 81 ASN A O 1
ATOM 677 N N . GLY A 1 82 ? -17.654 0.281 1.683 1.00 96.44 82 GLY A N 1
ATOM 678 C CA . GLY A 1 82 ? -16.631 -0.552 1.070 1.00 96.44 82 GLY A CA 1
ATOM 679 C C . GLY A 1 82 ? -15.860 -1.375 2.090 1.00 96.44 82 GLY A C 1
ATOM 680 O O . GLY A 1 82 ? -16.246 -1.493 3.256 1.00 96.44 82 GLY A O 1
ATOM 681 N N . ASP A 1 83 ? -14.770 -1.968 1.622 1.00 95.31 83 ASP A N 1
ATOM 682 C CA . ASP A 1 83 ? -13.879 -2.752 2.466 1.00 95.31 83 ASP A CA 1
ATOM 683 C C . ASP A 1 83 ? -13.039 -1.816 3.341 1.00 95.31 83 ASP A C 1
ATOM 685 O O . ASP A 1 83 ? -12.540 -0.784 2.887 1.00 95.31 83 ASP A O 1
ATOM 689 N N . LYS A 1 84 ? -12.912 -2.178 4.614 1.00 96.38 84 LYS A N 1
ATOM 690 C CA . LYS A 1 84 ? -12.171 -1.451 5.640 1.00 96.38 84 LYS A CA 1
ATOM 691 C C . LYS A 1 84 ? -11.239 -2.394 6.369 1.00 96.38 84 LYS A C 1
ATOM 693 O O . LYS A 1 84 ? -11.461 -3.600 6.447 1.00 96.38 84 LYS A O 1
ATOM 698 N N . THR A 1 85 ? -10.200 -1.812 6.938 1.00 95.56 85 THR A N 1
ATOM 699 C CA . THR A 1 85 ? -9.255 -2.473 7.820 1.00 95.56 85 THR A CA 1
ATOM 700 C C . THR A 1 85 ? -9.218 -1.736 9.147 1.00 95.56 85 THR A C 1
ATOM 702 O O . THR A 1 85 ? -9.170 -0.509 9.189 1.00 95.56 85 THR A O 1
ATOM 705 N N . LEU A 1 86 ? -9.235 -2.499 10.234 1.00 95.94 86 LEU A N 1
ATOM 706 C CA . LEU A 1 86 ? -8.932 -2.024 11.573 1.00 95.94 86 LEU A CA 1
ATOM 707 C C . LEU A 1 86 ? -7.567 -2.564 11.984 1.00 95.94 86 LEU A C 1
ATOM 709 O O . LEU A 1 86 ? -7.385 -3.780 12.124 1.00 95.94 86 LEU A O 1
ATOM 713 N N . THR A 1 87 ? -6.627 -1.651 12.199 1.00 94.31 87 THR A N 1
ATOM 714 C CA . THR A 1 87 ? -5.260 -1.960 12.604 1.00 94.31 87 THR A CA 1
ATOM 715 C C . THR A 1 87 ? -5.022 -1.502 14.027 1.00 94.31 87 THR A C 1
ATOM 717 O O . THR A 1 87 ? -4.957 -0.303 14.302 1.00 94.31 87 THR A O 1
ATOM 720 N N . ILE A 1 88 ? -4.854 -2.467 14.927 1.00 93.81 88 ILE A N 1
ATOM 721 C CA . ILE A 1 88 ? -4.628 -2.226 16.350 1.00 93.81 88 ILE A CA 1
ATOM 722 C C . ILE A 1 88 ? -3.325 -2.897 16.761 1.00 93.81 88 ILE A C 1
ATOM 724 O O . ILE A 1 88 ? -3.125 -4.092 16.546 1.00 93.81 88 ILE A O 1
ATOM 728 N N . ASN A 1 89 ? -2.440 -2.111 17.370 1.00 92.12 89 ASN A N 1
ATOM 729 C CA . ASN A 1 89 ? -1.221 -2.614 17.994 1.00 92.12 89 ASN A CA 1
ATOM 730 C C . ASN A 1 89 ? -1.401 -2.543 19.508 1.00 92.12 89 ASN A C 1
ATOM 732 O O . ASN A 1 89 ? -1.253 -1.462 20.072 1.00 92.12 89 ASN A O 1
ATOM 736 N N . ILE A 1 90 ? -1.769 -3.669 20.118 1.00 91.94 90 ILE A N 1
ATOM 737 C CA . ILE A 1 90 ? -2.046 -3.810 21.547 1.00 91.94 90 ILE A CA 1
ATOM 738 C C . ILE A 1 90 ? -1.380 -5.082 22.069 1.00 91.94 90 ILE A C 1
ATOM 740 O O . ILE A 1 90 ? -1.414 -6.126 21.416 1.00 91.94 90 ILE A O 1
ATOM 744 N N . ASP A 1 91 ? -0.777 -4.985 23.248 1.00 91.50 91 ASP A N 1
ATOM 745 C CA . ASP A 1 91 ? -0.004 -6.075 23.848 1.00 91.50 91 ASP A CA 1
ATOM 746 C C . ASP A 1 91 ? -0.835 -6.984 24.763 1.00 91.50 91 ASP A C 1
ATOM 748 O O . ASP A 1 91 ? -0.409 -8.102 25.053 1.00 91.50 91 ASP A O 1
ATOM 752 N N . VAL A 1 92 ? -2.022 -6.526 25.168 1.00 92.88 92 VAL A N 1
ATOM 753 C CA . VAL A 1 92 ? -3.009 -7.287 25.940 1.00 92.88 92 VAL A CA 1
ATOM 754 C C . VAL A 1 92 ? -4.066 -7.890 25.019 1.00 92.88 92 VAL A C 1
ATOM 756 O O . VAL A 1 92 ? -4.580 -7.221 24.115 1.00 92.88 92 VAL A O 1
ATOM 759 N N . ASN A 1 93 ? -4.430 -9.149 25.257 1.00 94.38 93 ASN A N 1
ATOM 760 C CA . ASN A 1 93 ? -5.503 -9.793 24.512 1.00 94.38 93 ASN A CA 1
ATOM 761 C C . ASN A 1 93 ? -6.823 -9.051 24.735 1.00 94.38 93 ASN A C 1
ATOM 763 O O . ASN A 1 93 ? -7.372 -9.042 25.834 1.00 94.38 93 ASN A O 1
ATOM 767 N N . SER A 1 94 ? -7.360 -8.468 23.670 1.00 95.00 94 SER A N 1
ATOM 768 C CA . SER A 1 94 ? -8.574 -7.654 23.692 1.00 95.00 94 SER A CA 1
ATOM 769 C C . SER A 1 94 ? -9.551 -8.099 22.617 1.00 95.00 94 SER A C 1
ATOM 771 O O . SER A 1 94 ? -9.151 -8.521 21.532 1.00 95.00 94 SER A O 1
ATOM 773 N N . THR A 1 95 ? -10.844 -8.021 22.915 1.00 96.50 95 THR A N 1
ATOM 774 C CA . THR A 1 95 ? -11.909 -8.139 21.921 1.00 96.50 95 THR A CA 1
ATOM 775 C C . THR A 1 95 ? -12.252 -6.745 21.443 1.00 96.50 95 THR A C 1
ATOM 777 O O . THR A 1 95 ? -12.486 -5.844 22.249 1.00 96.50 95 THR A O 1
ATOM 780 N N . ILE A 1 96 ? -12.279 -6.588 20.126 1.00 97.00 96 ILE A N 1
ATOM 781 C CA . ILE A 1 96 ? -12.621 -5.343 19.466 1.00 97.00 96 ILE A CA 1
ATOM 782 C C . ILE A 1 96 ? -13.902 -5.552 18.676 1.00 97.00 96 ILE A C 1
ATOM 784 O O . ILE A 1 96 ? -14.006 -6.517 17.915 1.00 97.00 96 ILE A O 1
ATOM 788 N N . GLU A 1 97 ? -14.857 -4.649 18.857 1.00 98.31 97 GLU A N 1
ATOM 789 C CA . GLU A 1 97 ? -16.141 -4.638 18.158 1.00 98.31 97 GLU A CA 1
ATOM 790 C C . GLU A 1 97 ? -16.288 -3.324 17.389 1.00 98.31 97 GLU A C 1
ATOM 792 O O . GLU A 1 97 ? -16.012 -2.261 17.942 1.00 98.31 97 GLU A O 1
ATOM 797 N N . VAL A 1 98 ? -16.735 -3.387 16.133 1.00 98.31 98 VAL A N 1
ATOM 798 C CA . VAL A 1 98 ? -17.192 -2.213 15.372 1.00 98.31 98 VAL A CA 1
ATOM 799 C C . VAL A 1 98 ? -18.708 -2.265 15.306 1.00 98.31 98 VAL A C 1
ATOM 801 O O . VAL A 1 98 ? -19.276 -3.286 14.914 1.00 98.31 98 VAL A O 1
ATOM 804 N N . ILE A 1 99 ? -19.357 -1.178 15.703 1.00 98.50 99 ILE A N 1
ATOM 805 C CA . ILE A 1 99 ? -20.792 -1.102 15.965 1.00 98.50 99 ILE A CA 1
ATOM 806 C C . ILE A 1 99 ? -21.367 0.065 15.171 1.00 98.50 99 ILE A C 1
ATOM 808 O O . ILE A 1 99 ? -20.871 1.183 15.263 1.00 98.50 99 ILE A O 1
ATOM 812 N N . SER A 1 100 ? -22.397 -0.188 14.376 1.00 98.00 100 SER A N 1
ATOM 813 C CA . SER A 1 100 ? -23.110 0.842 13.615 1.00 98.00 100 SER A CA 1
ATOM 814 C C . SER A 1 100 ? -23.875 1.781 14.552 1.00 98.00 100 SER A C 1
ATOM 816 O O . SER A 1 100 ? -24.598 1.315 15.429 1.00 98.00 100 SER A O 1
ATOM 818 N N . GLU A 1 101 ? -23.745 3.102 14.373 1.00 97.75 101 GLU A N 1
ATOM 819 C CA . GLU A 1 101 ? -24.545 4.080 15.133 1.00 97.75 101 GLU A CA 1
ATOM 820 C C . GLU A 1 101 ? -26.041 3.975 14.802 1.00 97.75 101 GLU A C 1
ATOM 822 O O . GLU A 1 101 ? -26.883 4.172 15.673 1.00 97.75 101 GLU A O 1
ATOM 827 N N . LYS A 1 102 ? -26.375 3.645 13.548 1.00 96.56 102 LYS A N 1
ATOM 828 C CA . LYS A 1 102 ? -27.744 3.675 13.014 1.00 96.56 102 LYS A CA 1
ATOM 829 C C . LYS A 1 102 ? -28.684 2.675 13.694 1.00 96.56 102 LYS A C 1
ATOM 831 O O . LYS A 1 102 ? -29.867 2.963 13.854 1.00 96.56 102 LYS A O 1
ATOM 836 N N . ASP A 1 103 ? -28.182 1.486 14.009 1.00 95.94 103 ASP A N 1
ATOM 837 C CA . ASP A 1 103 ? -28.980 0.330 14.440 1.00 95.94 103 ASP A CA 1
ATOM 838 C C . ASP A 1 103 ? -28.337 -0.475 15.582 1.00 95.94 103 ASP A C 1
ATOM 840 O O . ASP A 1 103 ? -28.829 -1.550 15.924 1.00 95.94 103 ASP A O 1
ATOM 844 N N . ASP A 1 104 ? -27.238 0.021 16.162 1.00 96.25 104 ASP A N 1
ATOM 845 C CA . ASP A 1 104 ? -26.466 -0.634 17.227 1.00 96.25 104 ASP A CA 1
ATOM 846 C C . ASP A 1 104 ? -25.970 -2.050 16.890 1.00 96.25 104 ASP A C 1
ATOM 848 O O . ASP A 1 104 ? -25.592 -2.838 17.764 1.00 96.25 104 ASP A O 1
ATOM 852 N N . LYS A 1 105 ? -25.915 -2.389 15.600 1.00 97.00 105 LYS A N 1
ATOM 853 C CA . LYS A 1 105 ? -25.468 -3.701 15.150 1.00 97.00 105 LYS A CA 1
ATOM 854 C C . LYS A 1 105 ? -23.947 -3.789 15.140 1.00 97.00 105 LYS A C 1
ATOM 856 O O . LYS A 1 105 ? -23.260 -2.951 14.556 1.00 97.00 105 LYS A O 1
ATOM 861 N N . VAL A 1 106 ? -23.418 -4.875 15.700 1.00 97.88 106 VAL A N 1
ATOM 862 C CA . VAL A 1 106 ? -22.004 -5.238 15.555 1.00 97.88 106 VAL A CA 1
ATOM 863 C C . VAL A 1 106 ? -21.751 -5.707 14.119 1.00 97.88 106 VAL A C 1
ATOM 865 O O . VAL A 1 106 ? -22.302 -6.717 13.678 1.00 97.88 106 VAL A O 1
ATOM 868 N N . VAL A 1 107 ? -20.928 -4.966 13.378 1.00 97.62 107 VAL A N 1
ATOM 869 C CA . VAL A 1 107 ? -20.564 -5.259 11.978 1.00 97.62 107 VAL A CA 1
ATOM 870 C C . VAL A 1 107 ? -19.214 -5.960 11.853 1.00 97.62 107 VAL A C 1
ATOM 872 O O . VAL A 1 107 ? -18.920 -6.568 10.826 1.00 97.62 107 VAL A O 1
ATOM 875 N N . PHE A 1 108 ? -18.397 -5.907 12.903 1.00 98.06 108 PHE A N 1
ATOM 876 C CA . PHE A 1 108 ? -17.117 -6.597 12.978 1.00 98.06 108 PHE A CA 1
ATOM 877 C C . PHE A 1 108 ? -16.785 -6.939 14.426 1.00 98.06 108 PHE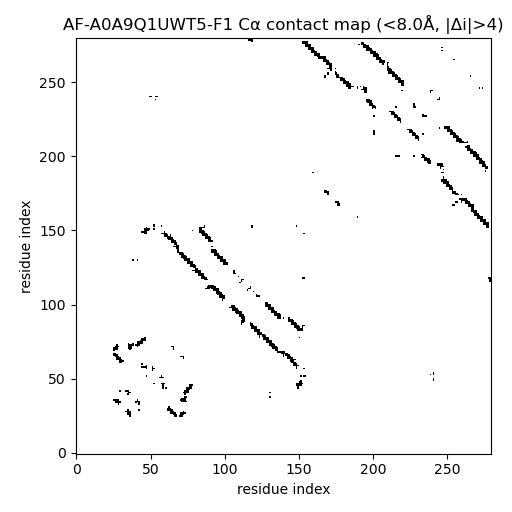 A C 1
ATOM 879 O O . PHE A 1 108 ? -16.955 -6.105 15.313 1.00 98.06 108 PHE A O 1
ATOM 886 N N . THR A 1 109 ? -16.257 -8.140 14.652 1.00 97.56 109 THR A N 1
ATOM 887 C CA . THR A 1 109 ? -15.705 -8.552 15.944 1.00 97.56 109 THR A CA 1
ATOM 888 C C . THR A 1 109 ? -14.431 -9.333 15.711 1.00 97.56 109 THR A C 1
ATOM 890 O O . THR A 1 109 ? -14.413 -10.280 14.922 1.00 97.56 109 THR A O 1
ATOM 893 N N . ARG A 1 110 ? -13.364 -8.979 16.423 1.00 96.00 110 ARG A N 1
ATOM 894 C CA . ARG A 1 110 ? -12.099 -9.705 16.340 1.00 96.00 110 ARG A CA 1
ATOM 895 C C . ARG A 1 110 ? -11.285 -9.570 17.620 1.00 96.00 110 ARG A C 1
ATOM 897 O O . ARG A 1 110 ? -11.356 -8.564 18.317 1.00 96.00 110 ARG A O 1
ATOM 904 N N . LYS A 1 111 ? -10.484 -10.595 17.911 1.00 95.44 111 LYS A N 1
ATOM 905 C CA . LYS A 1 111 ? -9.465 -10.550 18.963 1.00 95.44 111 LYS A CA 1
ATOM 906 C C . LYS A 1 111 ? -8.159 -9.952 18.434 1.00 95.44 111 LYS A C 1
ATOM 908 O O . LYS A 1 111 ? -7.766 -10.254 17.310 1.00 95.44 111 LYS A O 1
ATOM 913 N N . TYR A 1 112 ? -7.493 -9.156 19.260 1.00 94.25 112 TYR A N 1
ATOM 914 C CA . TYR A 1 112 ? -6.166 -8.575 19.030 1.00 94.25 112 TYR A CA 1
ATOM 915 C C . TYR A 1 112 ? -5.297 -8.800 20.270 1.00 94.25 112 TYR A C 1
ATOM 917 O O . TYR A 1 112 ? -5.840 -9.026 21.348 1.00 94.25 112 TYR A O 1
ATOM 925 N N . GLY A 1 113 ? -3.974 -8.763 20.124 1.00 92.50 113 GLY A N 1
ATOM 926 C CA . GLY A 1 113 ? -3.019 -9.011 21.207 1.00 92.50 113 GLY A CA 1
ATOM 927 C C . GLY A 1 113 ? -1.618 -9.310 20.668 1.00 92.50 113 GLY A C 1
ATOM 928 O O . GLY A 1 113 ? -1.427 -9.400 19.454 1.00 92.50 113 GLY A O 1
ATOM 929 N N . ARG A 1 114 ? -0.643 -9.522 21.562 1.00 87.12 114 ARG A N 1
ATOM 930 C CA . ARG A 1 114 ? 0.791 -9.664 21.229 1.00 87.12 114 ARG A CA 1
ATOM 931 C C . ARG A 1 114 ? 1.110 -10.682 20.124 1.00 87.12 114 ARG A C 1
ATOM 933 O O . ARG A 1 114 ? 2.018 -10.455 19.329 1.00 87.12 114 ARG A O 1
ATOM 940 N N . SER A 1 115 ? 0.398 -11.805 20.084 1.00 85.00 115 SER A N 1
ATOM 941 C CA . SER A 1 115 ? 0.626 -12.897 19.120 1.00 85.00 115 SER A CA 1
ATOM 942 C C . SER A 1 115 ? -0.534 -13.075 18.143 1.00 85.00 115 SER A C 1
ATOM 944 O O . SER A 1 115 ? -0.708 -14.148 17.571 1.00 85.00 115 SER A O 1
ATOM 946 N N . ILE A 1 116 ? -1.357 -12.040 17.983 1.00 86.31 116 ILE A N 1
ATOM 947 C CA . ILE A 1 116 ? -2.508 -12.048 17.090 1.00 86.31 116 ILE A CA 1
ATOM 948 C C . ILE A 1 116 ? -2.266 -11.021 15.990 1.00 86.31 116 ILE A C 1
ATOM 950 O O . ILE A 1 116 ? -1.761 -9.929 16.246 1.00 86.31 116 ILE A O 1
ATOM 954 N N . ALA A 1 117 ? -2.650 -11.374 14.764 1.00 84.94 117 ALA A N 1
ATOM 955 C CA . ALA A 1 117 ? -2.449 -10.504 13.620 1.00 84.94 117 ALA A CA 1
ATOM 956 C C . ALA A 1 117 ? -3.094 -9.127 13.837 1.00 84.94 117 ALA A C 1
ATOM 958 O O . ALA A 1 117 ? -4.260 -9.027 14.242 1.00 84.94 117 ALA A O 1
ATOM 959 N N . LYS A 1 118 ? -2.330 -8.075 13.531 1.00 90.75 118 LYS A N 1
ATOM 960 C CA . LYS A 1 118 ? -2.627 -6.687 13.938 1.00 90.75 118 LYS A CA 1
ATOM 961 C C . LYS A 1 118 ? -3.667 -5.985 13.077 1.00 90.75 118 LYS A C 1
ATOM 963 O O . LYS A 1 118 ? -4.084 -4.884 13.420 1.00 90.75 118 LYS A O 1
ATOM 968 N N . GLN A 1 119 ? -4.062 -6.590 11.959 1.00 92.38 119 GLN A N 1
ATOM 969 C CA . GLN A 1 119 ? -4.989 -6.013 10.984 1.00 92.38 119 GLN A CA 1
ATOM 970 C C . GLN A 1 119 ? -6.187 -6.931 10.773 1.00 92.38 119 GLN A C 1
ATOM 972 O O . GLN A 1 119 ? -6.017 -8.137 10.566 1.00 92.38 119 GLN A O 1
ATOM 977 N N . GLY A 1 120 ? -7.390 -6.362 10.806 1.00 93.50 120 GLY A N 1
ATOM 978 C CA . GLY A 1 120 ? -8.638 -7.074 10.572 1.00 93.50 120 GLY A CA 1
ATOM 979 C C . GLY A 1 120 ? -9.519 -6.394 9.545 1.00 93.50 120 GLY A C 1
ATOM 980 O O . GLY A 1 120 ? -9.804 -5.209 9.665 1.00 93.50 120 GLY A O 1
ATOM 981 N N . GLU A 1 121 ? -9.924 -7.164 8.540 1.00 94.38 121 GLU A N 1
ATOM 982 C CA . GLU A 1 121 ? -10.725 -6.685 7.419 1.00 94.38 121 GLU A CA 1
ATOM 983 C C . GLU A 1 121 ? -12.212 -6.884 7.696 1.00 94.38 121 GLU A C 1
ATOM 985 O O . GLU A 1 121 ? -12.630 -7.904 8.250 1.00 94.38 121 GLU A O 1
ATOM 990 N N . PHE A 1 122 ? -13.005 -5.897 7.304 1.00 96.50 122 PHE A N 1
ATOM 991 C CA . PHE A 1 122 ? -14.453 -5.901 7.437 1.00 96.50 122 PHE A CA 1
ATOM 992 C C . PHE A 1 122 ? -15.084 -5.046 6.349 1.00 96.50 122 PHE A C 1
ATOM 994 O O . PHE A 1 122 ? -14.410 -4.265 5.684 1.00 96.50 122 PHE A O 1
ATOM 1001 N N . LYS A 1 123 ? -16.392 -5.199 6.157 1.00 97.19 123 LYS A N 1
ATOM 1002 C CA . LYS A 1 123 ? -17.127 -4.487 5.117 1.00 97.19 123 LYS A CA 1
ATOM 1003 C C . LYS A 1 123 ? -18.145 -3.543 5.732 1.00 97.19 123 LYS A C 1
ATOM 1005 O O . LYS A 1 123 ? -18.958 -3.958 6.554 1.00 97.19 123 LYS A O 1
ATOM 1010 N N . ILE A 1 124 ? -18.125 -2.298 5.274 1.00 97.56 124 ILE A N 1
ATOM 1011 C CA . ILE A 1 124 ? -19.128 -1.285 5.584 1.00 97.56 124 ILE A CA 1
ATOM 1012 C C . ILE A 1 124 ? -20.117 -1.205 4.424 1.00 97.56 124 ILE A C 1
ATOM 1014 O O . ILE A 1 124 ? -19.737 -0.959 3.279 1.00 97.56 124 ILE A O 1
ATOM 1018 N N . THR A 1 125 ? -21.396 -1.446 4.710 1.00 95.62 125 THR A N 1
ATOM 1019 C CA . THR A 1 125 ? -22.459 -1.484 3.692 1.00 95.62 125 THR A CA 1
ATOM 1020 C C . THR A 1 125 ? -23.133 -0.139 3.473 1.00 95.62 125 THR A C 1
ATOM 1022 O O . THR A 1 125 ? -23.746 0.064 2.430 1.00 95.62 125 THR A O 1
ATOM 1025 N N . GLU A 1 126 ? -22.999 0.800 4.402 1.00 95.75 126 GLU A N 1
ATOM 1026 C CA . GLU A 1 126 ? -23.567 2.143 4.294 1.00 95.75 126 GLU A CA 1
ATOM 1027 C C . GLU A 1 126 ? -22.599 3.162 4.893 1.00 95.75 126 GLU A C 1
ATOM 1029 O O . GLU A 1 126 ? -22.008 2.908 5.945 1.00 95.75 126 GLU A O 1
ATOM 1034 N N . ASN A 1 127 ? -22.449 4.312 4.230 1.00 97.88 127 ASN A N 1
ATOM 1035 C CA . ASN A 1 127 ? -21.702 5.429 4.798 1.00 97.88 127 ASN A CA 1
ATOM 1036 C C . ASN A 1 127 ? -22.368 5.866 6.107 1.00 97.88 127 ASN A C 1
ATOM 1038 O O . ASN A 1 127 ? -23.589 6.019 6.147 1.00 97.88 127 ASN A O 1
ATOM 1042 N N . GLY A 1 128 ? -21.585 6.121 7.148 1.00 97.94 128 GLY A N 1
ATOM 1043 C CA . GLY A 1 128 ? -22.146 6.569 8.417 1.00 97.94 128 GLY A CA 1
ATOM 1044 C C . GLY A 1 128 ? -21.144 6.550 9.554 1.00 97.94 128 GLY A C 1
ATOM 1045 O O . GLY A 1 128 ? -19.963 6.266 9.357 1.00 97.94 128 GLY A O 1
ATOM 1046 N N . VAL A 1 129 ? -21.629 6.860 10.752 1.00 98.31 129 VAL A N 1
ATOM 1047 C CA . VAL A 1 129 ? -20.832 6.803 11.976 1.00 98.31 129 VAL A CA 1
ATOM 1048 C C . VAL A 1 129 ? -20.852 5.385 12.538 1.00 98.31 129 VAL A C 1
ATOM 1050 O O . VAL A 1 129 ? -21.889 4.723 12.612 1.00 98.31 129 VAL A O 1
ATOM 1053 N N . TYR A 1 130 ? -19.677 4.933 12.953 1.00 98.56 130 TYR A N 1
ATOM 1054 C CA . TYR A 1 130 ? -19.454 3.655 13.604 1.00 98.56 130 TYR A CA 1
ATOM 1055 C C . TYR A 1 130 ? -18.658 3.874 14.883 1.00 98.56 130 TYR A C 1
ATOM 1057 O O . TYR A 1 130 ? -17.750 4.706 14.938 1.00 98.56 130 TYR A O 1
ATOM 1065 N N . TYR A 1 131 ? -18.977 3.090 15.901 1.00 98.50 131 TYR A N 1
ATOM 1066 C CA . TYR A 1 131 ? -18.238 3.022 17.147 1.00 98.50 131 TYR A CA 1
ATOM 1067 C C . TYR A 1 131 ? -17.269 1.851 17.123 1.00 98.50 131 TYR A C 1
ATOM 1069 O O . TYR A 1 131 ? -17.593 0.784 16.610 1.00 98.50 131 TYR A O 1
ATOM 1077 N N . ILE A 1 132 ? -16.098 2.030 17.717 1.00 98.31 132 ILE A N 1
ATOM 1078 C CA . ILE A 1 132 ? -15.120 0.971 17.943 1.00 98.31 132 ILE A CA 1
ATOM 1079 C C . ILE A 1 132 ? -14.975 0.814 19.446 1.00 98.31 132 ILE A C 1
ATOM 1081 O O . ILE A 1 132 ? -14.624 1.761 20.148 1.00 98.31 132 ILE A O 1
ATOM 1085 N N . LYS A 1 133 ? -15.256 -0.385 19.936 1.00 97.88 133 LYS A N 1
ATOM 1086 C CA . LYS A 1 133 ? -15.176 -0.733 21.348 1.00 97.88 133 LYS A CA 1
ATOM 1087 C C . LYS A 1 133 ? -14.002 -1.670 21.566 1.00 97.88 133 LYS A C 1
ATOM 1089 O O . LYS A 1 133 ? -13.941 -2.735 20.958 1.00 97.88 133 LYS A O 1
ATOM 1094 N N . VAL A 1 134 ? -13.097 -1.284 22.453 1.00 96.81 134 VAL A N 1
ATOM 1095 C CA . VAL A 1 134 ? -11.909 -2.036 22.853 1.00 96.81 134 VAL A CA 1
ATOM 1096 C C . VAL A 1 134 ? -12.118 -2.559 24.262 1.00 96.81 134 VAL A C 1
ATOM 1098 O O . VAL A 1 134 ? -12.286 -1.766 25.182 1.00 96.81 134 VAL A O 1
ATOM 1101 N N . LYS A 1 135 ? -12.112 -3.881 24.440 1.00 95.50 135 LYS A N 1
ATOM 1102 C CA . LYS A 1 135 ? -12.298 -4.510 25.751 1.00 95.50 135 LYS A CA 1
ATOM 1103 C C . LYS A 1 135 ? -11.207 -5.559 26.019 1.00 95.50 135 LYS A C 1
ATOM 1105 O O . LYS A 1 135 ? -11.133 -6.521 25.250 1.00 95.50 135 LYS A O 1
ATOM 1110 N N . PRO A 1 136 ? -10.416 -5.445 27.102 1.00 95.06 136 PRO A N 1
ATOM 1111 C CA . PRO A 1 136 ? -9.531 -6.507 27.569 1.00 95.06 136 PRO A CA 1
ATOM 1112 C C . PRO A 1 136 ? -10.287 -7.816 27.806 1.00 95.06 136 PRO A C 1
ATOM 1114 O O . PRO A 1 136 ? -11.398 -7.835 28.337 1.00 95.06 136 PRO A O 1
ATOM 1117 N N . ASN A 1 137 ? -9.661 -8.926 27.433 1.00 92.75 137 ASN A N 1
ATOM 1118 C CA . ASN A 1 137 ? -10.129 -10.280 27.737 1.00 92.75 137 ASN A CA 1
ATOM 1119 C C . ASN A 1 137 ? -9.295 -10.952 28.835 1.00 92.75 137 ASN A C 1
ATOM 1121 O O . ASN A 1 137 ? -9.535 -12.114 29.156 1.00 92.75 137 ASN A O 1
ATOM 1125 N N . GLU A 1 138 ? -8.285 -10.263 29.354 1.00 92.62 138 GLU A N 1
ATOM 1126 C CA . GLU A 1 138 ? -7.346 -10.774 30.345 1.00 92.62 138 GLU A CA 1
ATOM 1127 C C . GLU A 1 138 ? -6.970 -9.677 31.344 1.00 92.62 138 GLU A C 1
ATOM 1129 O O . GLU A 1 138 ? -7.386 -8.523 31.212 1.00 92.62 138 GLU A O 1
ATOM 1134 N N . GLU A 1 139 ? -6.214 -10.058 32.369 1.00 91.50 139 GLU A N 1
ATOM 1135 C CA . GLU A 1 139 ? -5.823 -9.154 33.442 1.00 91.50 139 GLU A CA 1
ATOM 1136 C C . GLU A 1 139 ? -4.839 -8.078 32.955 1.00 91.50 139 GLU A C 1
ATOM 1138 O O . GLU A 1 139 ? -3.781 -8.371 32.393 1.00 91.50 139 GLU A O 1
ATOM 1143 N N . VAL A 1 140 ? -5.171 -6.817 33.222 1.00 90.94 140 VAL A N 1
ATOM 1144 C CA . VAL A 1 140 ? -4.325 -5.656 32.949 1.00 90.94 140 VAL A CA 1
ATOM 1145 C C . VAL A 1 140 ? -3.660 -5.228 34.255 1.00 90.94 140 VAL A C 1
ATOM 1147 O O . VAL A 1 140 ? -4.208 -4.458 35.037 1.00 90.94 140 VAL A O 1
ATOM 1150 N N . ASN A 1 141 ? -2.457 -5.754 34.486 1.00 87.25 141 ASN A N 1
ATOM 1151 C CA . ASN A 1 141 ? -1.668 -5.502 35.703 1.00 87.25 141 ASN A CA 1
ATOM 1152 C C . ASN A 1 141 ? -0.805 -4.230 35.645 1.00 87.25 141 ASN A C 1
ATOM 1154 O O . ASN A 1 141 ? -0.140 -3.866 36.612 1.00 87.25 141 ASN A O 1
ATOM 1158 N N . LYS A 1 142 ? -0.761 -3.581 34.483 1.00 88.31 142 LYS A N 1
ATOM 1159 C CA . LYS A 1 142 ? -0.064 -2.317 34.230 1.00 88.31 142 LYS A CA 1
ATOM 1160 C C . LYS A 1 142 ? -0.769 -1.608 33.083 1.00 88.31 142 LYS A C 1
ATOM 1162 O O . LYS A 1 142 ? -1.291 -2.302 32.210 1.00 88.31 142 LYS A O 1
ATOM 1167 N N . ILE A 1 143 ? -0.692 -0.279 33.048 1.00 88.19 143 ILE A N 1
ATOM 1168 C CA . ILE A 1 143 ? -1.230 0.534 31.952 1.00 88.19 143 ILE A CA 1
ATOM 1169 C C . ILE A 1 143 ? -0.756 -0.035 30.605 1.00 88.19 143 ILE A C 1
ATOM 1171 O O . ILE A 1 143 ? 0.443 -0.254 30.396 1.00 88.19 143 ILE A O 1
ATOM 1175 N N . GLN A 1 144 ? -1.707 -0.327 29.718 1.00 90.38 144 GLN A N 1
ATOM 1176 C CA . GLN A 1 144 ? -1.460 -0.850 28.377 1.00 90.38 144 GLN A CA 1
ATOM 1177 C C . GLN A 1 144 ? -1.639 0.249 27.355 1.00 90.38 144 GLN A C 1
ATOM 1179 O O . GLN A 1 144 ? -2.747 0.746 27.165 1.00 90.38 144 GLN A O 1
ATOM 1184 N N . ASN A 1 145 ? -0.561 0.554 26.644 1.00 91.81 145 ASN A N 1
ATOM 1185 C CA . ASN A 1 145 ? -0.599 1.488 25.534 1.00 91.81 145 ASN A CA 1
ATOM 1186 C C . ASN A 1 145 ? -0.943 0.726 24.258 1.00 91.81 145 ASN A C 1
ATOM 1188 O O . ASN A 1 145 ? -0.421 -0.364 24.007 1.00 91.81 145 ASN A O 1
ATOM 1192 N N . PHE A 1 146 ? -1.767 1.330 23.416 1.00 93.31 146 PHE A N 1
ATOM 1193 C CA . PHE A 1 146 ? -2.043 0.822 22.087 1.00 93.31 146 PHE A CA 1
ATOM 1194 C C . PHE A 1 146 ? -2.183 1.952 21.070 1.00 93.31 146 PHE A C 1
ATOM 1196 O O . PHE A 1 146 ? -2.265 3.132 21.407 1.00 93.31 146 PHE A O 1
ATOM 1203 N N . THR A 1 147 ? -2.170 1.573 19.796 1.00 94.06 147 THR A N 1
ATOM 1204 C CA . THR A 1 147 ? -2.450 2.490 18.681 1.00 94.06 147 THR A CA 1
ATOM 1205 C C . THR A 1 147 ? -3.573 1.926 17.834 1.00 94.06 147 THR A C 1
ATOM 1207 O O . THR A 1 147 ? -3.726 0.702 17.753 1.00 94.06 147 THR A O 1
ATOM 1210 N N . MET A 1 148 ? -4.315 2.807 17.169 1.00 94.56 148 MET A N 1
ATOM 1211 C CA . MET A 1 148 ? -5.432 2.428 16.313 1.00 94.56 148 MET A CA 1
ATOM 1212 C C . MET A 1 148 ? -5.391 3.183 14.986 1.00 94.56 148 MET A C 1
ATOM 1214 O O . MET A 1 148 ? -5.078 4.369 14.933 1.00 94.56 148 MET A O 1
ATOM 1218 N N . LEU A 1 149 ? -5.722 2.482 13.910 1.00 94.69 149 LEU A N 1
ATOM 1219 C CA . LEU A 1 149 ? -5.941 3.025 12.576 1.00 94.69 149 LEU A CA 1
ATOM 1220 C C . LEU A 1 149 ? -7.154 2.304 11.983 1.00 94.69 149 LEU A C 1
ATOM 1222 O O . LEU A 1 149 ? -7.237 1.082 12.083 1.00 94.69 149 LEU A O 1
ATOM 1226 N N . VAL A 1 150 ? -8.089 3.036 11.385 1.00 96.56 150 VAL A N 1
ATOM 1227 C CA . VAL A 1 150 ? -9.300 2.467 10.776 1.00 96.56 150 VAL A CA 1
ATOM 1228 C C . VAL A 1 150 ? -9.526 3.079 9.400 1.00 96.56 150 VAL A C 1
ATOM 1230 O O . VAL A 1 150 ? -9.356 4.282 9.246 1.00 96.56 150 VAL A O 1
ATOM 1233 N N . GLY A 1 151 ? -9.892 2.271 8.406 1.00 95.69 151 GLY A N 1
ATOM 1234 C CA . GLY A 1 151 ? -10.046 2.705 7.014 1.00 95.69 151 GLY A CA 1
ATOM 1235 C C . GLY A 1 151 ? -9.189 1.854 6.086 1.00 95.69 151 GLY A C 1
ATOM 1236 O O . GLY A 1 151 ? -9.319 0.633 6.073 1.00 95.69 151 GLY A O 1
ATOM 1237 N N . GLU A 1 152 ? -8.294 2.479 5.332 1.00 92.00 152 GLU A N 1
ATOM 1238 C CA . GLU A 1 152 ? -7.213 1.783 4.642 1.00 92.00 152 GLU A CA 1
ATOM 1239 C C . GLU A 1 152 ? -6.235 1.151 5.649 1.00 92.00 152 GLU A C 1
ATOM 1241 O O . GLU A 1 152 ? -6.000 1.712 6.727 1.00 92.00 152 GLU A O 1
ATOM 1246 N N . PRO A 1 153 ? -5.649 -0.006 5.302 1.00 89.69 153 PRO A N 1
ATOM 1247 C CA . PRO A 1 153 ? -4.714 -0.734 6.149 1.00 89.69 153 PRO A CA 1
ATOM 1248 C C . PRO A 1 153 ? -3.420 0.053 6.366 1.00 89.69 153 PRO A C 1
ATOM 1250 O O . PRO A 1 153 ? -3.115 1.023 5.671 1.00 89.69 153 PRO A O 1
ATOM 1253 N N . ASP A 1 154 ? -2.618 -0.425 7.310 1.00 87.06 154 ASP A N 1
ATOM 1254 C CA . ASP A 1 154 ? -1.224 -0.029 7.398 1.00 87.06 154 ASP A CA 1
ATOM 1255 C C . ASP A 1 154 ? -0.421 -0.734 6.300 1.00 87.06 154 ASP A C 1
ATOM 1257 O O . ASP A 1 154 ? -0.551 -1.949 6.071 1.00 87.06 154 ASP A O 1
ATOM 1261 N N . TYR A 1 155 ? 0.382 0.057 5.599 1.00 86.88 155 TYR A N 1
ATOM 1262 C CA . TYR A 1 155 ? 1.166 -0.389 4.461 1.00 86.88 155 TYR A CA 1
ATOM 1263 C C . TYR A 1 155 ? 2.645 -0.378 4.820 1.00 86.88 155 TYR A C 1
ATOM 1265 O O . TYR A 1 155 ? 3.179 0.646 5.245 1.00 86.88 155 TYR A O 1
ATOM 1273 N N . SER A 1 156 ? 3.340 -1.472 4.520 1.00 85.88 156 SER A N 1
ATOM 1274 C CA . SER A 1 156 ? 4.798 -1.480 4.518 1.00 85.88 156 SER A CA 1
ATOM 1275 C C . SER A 1 156 ? 5.360 -1.257 3.133 1.00 85.88 156 SER A C 1
ATOM 1277 O O . SER A 1 156 ? 4.800 -1.655 2.108 1.00 85.88 156 SER A O 1
ATOM 1279 N N . ARG A 1 157 ? 6.542 -0.645 3.129 1.00 90.25 157 ARG A N 1
ATOM 1280 C CA . ARG A 1 157 ? 7.391 -0.546 1.953 1.00 90.25 157 ARG A CA 1
ATOM 1281 C C . ARG A 1 157 ? 8.153 -1.853 1.762 1.00 90.25 157 ARG A C 1
ATOM 1283 O O . ARG A 1 157 ? 8.857 -2.305 2.662 1.00 90.25 157 ARG A O 1
ATOM 1290 N N . LYS A 1 158 ? 8.050 -2.423 0.567 1.00 94.12 158 LYS A N 1
ATOM 1291 C CA . LYS A 1 158 ? 8.801 -3.602 0.130 1.00 94.12 158 LYS A CA 1
ATOM 1292 C C . LYS A 1 158 ? 9.439 -3.355 -1.229 1.00 94.12 158 LYS A C 1
ATOM 1294 O O . LYS A 1 158 ? 9.181 -2.345 -1.887 1.00 94.12 158 LYS A O 1
ATOM 1299 N N . TYR A 1 159 ? 10.291 -4.290 -1.628 1.00 95.81 159 TYR A N 1
ATOM 1300 C CA . TYR A 1 159 ? 11.049 -4.215 -2.866 1.00 95.81 159 TYR A CA 1
ATOM 1301 C C . TYR A 1 159 ? 10.874 -5.493 -3.675 1.00 95.81 159 TYR A C 1
ATOM 1303 O O . TYR A 1 159 ? 10.786 -6.586 -3.116 1.00 95.81 159 TYR A O 1
ATOM 1311 N N . PHE A 1 160 ? 10.835 -5.348 -4.992 1.00 97.69 160 PHE A N 1
ATOM 1312 C CA . PHE A 1 160 ? 10.884 -6.454 -5.940 1.00 97.69 160 PHE A CA 1
ATOM 1313 C C . PHE A 1 160 ? 11.803 -6.071 -7.094 1.00 97.69 160 PHE A C 1
ATOM 1315 O O . PHE A 1 160 ? 11.742 -4.940 -7.570 1.00 97.69 160 PHE A O 1
ATOM 1322 N N . THR A 1 161 ? 12.633 -6.999 -7.561 1.00 98.06 161 THR A N 1
ATOM 1323 C CA . THR A 1 161 ? 13.551 -6.751 -8.678 1.00 98.06 161 THR A CA 1
ATOM 1324 C C . THR A 1 161 ? 13.249 -7.701 -9.824 1.00 98.06 161 THR A C 1
ATOM 1326 O O . THR A 1 161 ? 13.346 -8.916 -9.661 1.00 98.06 161 THR A O 1
ATOM 1329 N N . LYS A 1 162 ? 12.945 -7.148 -11.002 1.00 97.94 162 LYS A N 1
ATOM 1330 C CA . LYS A 1 162 ? 12.861 -7.899 -12.254 1.00 97.94 162 LYS A CA 1
ATOM 1331 C C . LYS A 1 162 ? 14.175 -7.776 -13.014 1.00 97.94 162 LYS A C 1
ATOM 1333 O O . LYS A 1 162 ? 14.508 -6.708 -13.524 1.00 97.94 162 LYS A O 1
ATOM 1338 N N . ASN A 1 163 ? 14.900 -8.883 -13.114 1.00 97.69 163 ASN A N 1
ATOM 1339 C CA . ASN A 1 163 ? 16.040 -8.989 -14.016 1.00 97.69 163 ASN A CA 1
ATOM 1340 C C . ASN A 1 163 ? 15.545 -9.392 -15.403 1.00 97.69 163 ASN A C 1
ATOM 1342 O O . ASN A 1 163 ? 14.780 -10.349 -15.541 1.00 97.69 163 ASN A O 1
ATOM 1346 N N . ILE A 1 164 ? 15.974 -8.651 -16.418 1.00 96.75 164 ILE A N 1
ATOM 1347 C CA . ILE A 1 164 ? 15.712 -8.961 -17.817 1.00 96.75 164 ILE A CA 1
ATOM 1348 C C . ILE A 1 164 ? 16.961 -9.652 -18.360 1.00 96.75 164 ILE A C 1
ATOM 1350 O O . ILE A 1 164 ? 18.069 -9.124 -18.283 1.00 96.75 164 ILE A O 1
ATOM 1354 N N . ASN A 1 165 ? 16.792 -10.872 -18.865 1.00 94.12 165 ASN A N 1
ATOM 1355 C CA . ASN A 1 165 ? 17.920 -11.705 -19.292 1.00 94.12 165 ASN A CA 1
ATOM 1356 C C . ASN A 1 165 ? 18.523 -11.254 -20.631 1.00 94.12 165 ASN A C 1
ATOM 1358 O O . ASN A 1 165 ? 19.650 -11.616 -20.953 1.00 94.12 165 ASN A O 1
ATOM 1362 N N . GLU A 1 166 ? 17.785 -10.459 -21.399 1.00 94.38 166 GLU A N 1
ATOM 1363 C CA . GLU A 1 166 ? 18.204 -9.936 -22.693 1.00 94.38 166 GLU A CA 1
ATOM 1364 C C . GLU A 1 166 ? 19.029 -8.647 -22.557 1.00 94.38 166 GLU A C 1
ATOM 1366 O O . GLU A 1 166 ? 18.716 -7.763 -21.753 1.00 94.38 166 GLU A O 1
ATOM 1371 N N . LYS A 1 167 ? 20.075 -8.529 -23.382 1.00 97.06 167 LYS A N 1
ATOM 1372 C CA . LYS A 1 167 ? 20.793 -7.270 -23.602 1.00 97.06 167 LYS A CA 1
ATOM 1373 C C . LYS A 1 167 ? 20.094 -6.472 -24.694 1.00 97.06 167 LYS A C 1
ATOM 1375 O O . LYS A 1 167 ? 19.911 -6.965 -25.799 1.00 97.06 167 LYS A O 1
ATOM 1380 N N . LEU A 1 168 ? 19.779 -5.219 -24.394 1.00 97.69 168 LEU A N 1
ATOM 1381 C CA . LEU A 1 168 ? 19.179 -4.278 -25.329 1.00 97.69 168 LEU A CA 1
ATOM 1382 C C . LEU A 1 168 ? 20.267 -3.380 -25.913 1.00 97.69 168 LEU A C 1
ATOM 1384 O O . LEU A 1 168 ? 20.948 -2.676 -25.161 1.00 97.69 168 LEU A O 1
ATOM 1388 N N . TYR A 1 169 ? 20.415 -3.386 -27.233 1.00 97.19 169 TYR A N 1
ATOM 1389 C CA . TYR A 1 169 ? 21.505 -2.715 -27.946 1.00 97.19 169 TYR A CA 1
ATOM 1390 C C . TYR A 1 169 ? 21.045 -1.413 -28.601 1.00 97.19 169 TYR A C 1
ATOM 1392 O O . TYR A 1 169 ? 19.913 -1.323 -29.072 1.00 97.19 169 TYR A O 1
ATOM 1400 N N . ILE A 1 170 ? 21.946 -0.430 -28.657 1.00 96.81 170 ILE A N 1
ATOM 1401 C CA . ILE A 1 170 ? 21.823 0.785 -29.470 1.00 96.81 170 ILE A CA 1
ATOM 1402 C C . ILE A 1 170 ? 23.170 1.139 -30.107 1.00 96.81 170 ILE A C 1
ATOM 1404 O O . ILE A 1 170 ? 24.229 0.719 -29.633 1.00 96.81 170 ILE A O 1
ATOM 1408 N N . ASN A 1 171 ? 23.127 1.907 -31.191 1.00 95.81 171 ASN A N 1
ATOM 1409 C CA . ASN A 1 171 ? 24.300 2.427 -31.896 1.00 95.81 171 ASN A CA 1
ATOM 1410 C C . ASN A 1 171 ? 23.981 3.795 -32.521 1.00 95.81 171 ASN A C 1
ATOM 1412 O O . ASN A 1 171 ? 22.877 4.314 -32.355 1.00 95.81 171 ASN A O 1
ATOM 1416 N N . SER A 1 172 ? 24.928 4.370 -33.261 1.00 93.50 172 SER A N 1
ATOM 1417 C CA . SER A 1 172 ? 24.764 5.676 -33.914 1.00 93.50 172 SER A CA 1
ATOM 1418 C C . SER A 1 172 ? 23.602 5.752 -34.918 1.00 93.50 172 SER A C 1
ATOM 1420 O O . SER A 1 172 ? 23.054 6.831 -35.127 1.00 93.50 172 SER A O 1
ATOM 1422 N N . ASN A 1 173 ? 23.181 4.626 -35.506 1.00 93.50 173 ASN A N 1
ATOM 1423 C CA . ASN A 1 173 ? 22.043 4.562 -36.432 1.00 93.50 173 ASN A CA 1
ATOM 1424 C C . ASN A 1 173 ? 20.708 4.298 -35.715 1.00 93.50 173 ASN A C 1
ATOM 1426 O O . ASN A 1 173 ? 19.652 4.693 -36.205 1.00 93.50 173 ASN A O 1
ATOM 1430 N N . TYR A 1 174 ? 20.750 3.632 -34.560 1.00 94.31 174 TYR A N 1
ATOM 1431 C CA . TYR A 1 174 ? 19.585 3.253 -33.762 1.00 94.31 174 TYR A CA 1
ATOM 1432 C C . TYR A 1 174 ? 19.801 3.695 -32.319 1.00 94.31 174 TYR A C 1
ATOM 1434 O O . TYR A 1 174 ? 20.277 2.928 -31.488 1.00 94.31 174 TYR A O 1
ATOM 1442 N N . THR A 1 175 ? 19.451 4.943 -32.020 1.00 94.81 175 THR A N 1
ATOM 1443 C CA . THR A 1 175 ? 19.708 5.594 -30.723 1.00 94.81 175 THR A CA 1
ATOM 1444 C C . THR A 1 175 ? 18.734 5.191 -29.614 1.00 94.81 175 THR A C 1
ATOM 1446 O O . THR A 1 175 ? 18.868 5.635 -28.475 1.00 94.81 175 THR A O 1
ATOM 1449 N N . THR A 1 176 ? 17.741 4.354 -29.921 1.00 97.44 176 THR A N 1
ATOM 1450 C CA . THR A 1 176 ? 16.766 3.794 -28.975 1.00 97.44 176 THR A CA 1
ATOM 1451 C C . THR A 1 176 ? 16.680 2.291 -29.181 1.00 97.44 176 THR A C 1
ATOM 1453 O O . THR A 1 176 ? 16.629 1.834 -30.319 1.00 97.44 176 THR A O 1
ATOM 1456 N N . SER A 1 177 ? 16.658 1.533 -28.087 1.00 97.88 177 SER A N 1
ATOM 1457 C CA . SER A 1 177 ? 16.598 0.078 -28.142 1.00 97.88 177 SER A CA 1
ATOM 1458 C C . SER A 1 177 ? 15.215 -0.428 -28.532 1.00 97.88 177 SER A C 1
ATOM 1460 O O . SER A 1 177 ? 14.207 0.276 -28.386 1.00 97.88 177 SER A O 1
ATOM 1462 N N . ASP A 1 178 ? 15.152 -1.713 -28.871 1.00 97.69 178 ASP A N 1
ATOM 1463 C CA . ASP A 1 178 ? 13.898 -2.455 -28.855 1.00 97.69 178 ASP A CA 1
ATOM 1464 C C . ASP A 1 178 ? 13.219 -2.382 -27.481 1.00 97.69 178 ASP A C 1
ATOM 1466 O O . ASP A 1 178 ? 13.841 -2.125 -26.439 1.00 97.69 178 ASP A O 1
ATOM 1470 N N . THR A 1 179 ? 11.899 -2.572 -27.497 1.00 97.75 179 THR A N 1
ATOM 1471 C CA . THR A 1 179 ? 11.083 -2.614 -26.284 1.00 97.75 179 THR A CA 1
ATOM 1472 C C . THR A 1 179 ? 10.962 -4.045 -25.794 1.00 97.75 179 THR A C 1
ATOM 1474 O O . THR A 1 179 ? 10.420 -4.896 -26.494 1.00 97.75 179 THR A O 1
ATOM 1477 N N . VAL A 1 180 ? 11.365 -4.276 -24.550 1.00 97.69 180 VAL A N 1
ATOM 1478 C CA . VAL A 1 180 ? 11.097 -5.532 -23.849 1.00 97.69 180 VAL A CA 1
ATOM 1479 C C . VAL A 1 180 ? 9.821 -5.400 -23.027 1.00 97.69 180 VAL A C 1
ATOM 1481 O O . VAL A 1 180 ? 9.592 -4.382 -22.369 1.00 97.69 180 VAL A O 1
ATOM 1484 N N . ASN A 1 181 ? 8.986 -6.435 -23.064 1.00 97.50 181 ASN A N 1
ATOM 1485 C CA . ASN A 1 181 ? 7.767 -6.528 -22.268 1.00 97.50 181 ASN A CA 1
ATOM 1486 C C . ASN A 1 181 ? 7.912 -7.649 -21.241 1.00 97.50 181 ASN A C 1
ATOM 1488 O O . ASN A 1 181 ? 8.468 -8.702 -21.546 1.00 97.50 181 ASN A O 1
ATOM 1492 N N . PHE A 1 182 ? 7.400 -7.432 -20.035 1.00 97.44 182 PHE A N 1
ATOM 1493 C CA . PHE A 1 182 ? 7.368 -8.443 -18.985 1.00 97.44 182 PHE A CA 1
ATOM 1494 C C . PHE A 1 182 ? 6.088 -8.318 -18.159 1.00 97.44 182 PHE A C 1
ATOM 1496 O O . PHE A 1 182 ? 5.638 -7.214 -17.855 1.00 97.44 182 PHE A O 1
ATOM 1503 N N . ASP A 1 183 ? 5.514 -9.460 -17.793 1.00 96.94 183 ASP A N 1
ATOM 1504 C CA . ASP A 1 183 ? 4.291 -9.539 -16.997 1.00 96.94 183 ASP A CA 1
ATOM 1505 C C . ASP A 1 183 ? 4.630 -9.887 -15.545 1.00 96.94 183 ASP A C 1
ATOM 1507 O O . ASP A 1 183 ? 5.360 -10.847 -15.290 1.00 96.94 183 ASP A O 1
ATOM 1511 N N . LEU A 1 184 ? 4.116 -9.099 -14.598 1.00 97.81 184 LEU A N 1
ATOM 1512 C CA . LEU A 1 184 ? 4.222 -9.367 -13.159 1.00 97.81 184 LEU A CA 1
ATOM 1513 C C . LEU A 1 184 ? 2.893 -9.844 -12.546 1.00 97.81 184 LEU A C 1
ATOM 1515 O O . LEU A 1 184 ? 2.795 -10.004 -11.330 1.00 97.81 184 LEU A O 1
ATOM 1519 N N . SER A 1 185 ? 1.853 -10.063 -13.355 1.00 95.81 185 SER A N 1
ATOM 1520 C CA . SER A 1 185 ? 0.498 -10.395 -12.888 1.00 95.81 185 SER A CA 1
ATOM 1521 C C . SER A 1 185 ? 0.416 -11.724 -12.131 1.00 95.81 185 SER A C 1
ATOM 1523 O O . SER A 1 185 ? -0.425 -11.872 -11.246 1.00 95.81 185 SER A O 1
ATOM 1525 N N . TYR A 1 186 ? 1.317 -12.662 -12.432 1.00 94.94 186 TYR A N 1
ATOM 1526 C CA . TYR A 1 186 ? 1.370 -14.001 -11.831 1.00 94.94 186 TYR A CA 1
ATOM 1527 C C . TYR A 1 186 ? 2.576 -14.204 -10.901 1.00 94.94 186 TYR A C 1
ATOM 1529 O O . TYR A 1 186 ? 2.898 -15.328 -10.541 1.00 94.94 186 TYR A O 1
ATOM 1537 N N . GLU A 1 187 ? 3.268 -13.131 -10.511 1.00 95.88 187 GLU A N 1
ATOM 1538 C CA . GLU A 1 187 ? 4.400 -13.229 -9.584 1.00 95.88 187 GLU A CA 1
ATOM 1539 C C . GLU A 1 187 ? 3.884 -13.409 -8.145 1.00 95.88 187 GLU A C 1
ATOM 1541 O O . GLU A 1 187 ? 3.352 -12.478 -7.529 1.00 95.88 187 GLU A O 1
ATOM 1546 N N . ASP A 1 188 ? 4.042 -14.616 -7.598 1.00 93.69 188 ASP A N 1
ATOM 1547 C CA . ASP A 1 188 ? 3.498 -15.014 -6.286 1.00 93.69 188 ASP A CA 1
ATOM 1548 C C . ASP A 1 188 ? 4.133 -14.275 -5.104 1.00 93.69 188 ASP A C 1
ATOM 1550 O O . ASP A 1 188 ? 3.519 -14.097 -4.051 1.00 93.69 188 ASP A O 1
ATOM 1554 N N . THR A 1 189 ? 5.370 -13.809 -5.278 1.00 93.25 189 THR A N 1
ATOM 1555 C CA . THR A 1 189 ? 6.102 -13.051 -4.251 1.00 93.25 189 THR A CA 1
ATOM 1556 C C . THR A 1 189 ? 5.578 -11.624 -4.083 1.00 93.25 189 THR A C 1
ATOM 1558 O O . THR A 1 189 ? 5.877 -10.968 -3.082 1.00 93.25 189 THR A O 1
ATOM 1561 N N . ILE A 1 190 ? 4.782 -11.142 -5.041 1.00 94.25 190 ILE A N 1
ATOM 1562 C CA . ILE A 1 190 ? 4.161 -9.825 -5.007 1.00 94.25 190 ILE A CA 1
ATOM 1563 C C . ILE A 1 190 ? 2.725 -9.979 -4.469 1.00 94.25 190 ILE A C 1
ATOM 1565 O O . ILE A 1 190 ? 1.963 -10.813 -4.961 1.00 94.25 190 ILE A O 1
ATOM 1569 N N . PRO A 1 191 ? 2.298 -9.179 -3.481 1.00 92.38 191 PRO A N 1
ATOM 1570 C CA . PRO A 1 191 ? 0.894 -9.122 -3.073 1.00 92.38 191 PRO A CA 1
ATOM 1571 C C . PRO A 1 191 ? -0.008 -8.510 -4.159 1.00 92.38 191 PRO A C 1
ATOM 1573 O O . PRO A 1 191 ? 0.416 -7.638 -4.916 1.00 92.38 191 PRO A O 1
ATOM 1576 N N . ASN A 1 192 ? -1.271 -8.935 -4.242 1.00 90.62 192 ASN A N 1
ATOM 1577 C CA . ASN A 1 192 ? -2.200 -8.465 -5.285 1.00 90.62 192 ASN A CA 1
ATOM 1578 C C . ASN A 1 192 ? -2.524 -6.966 -5.176 1.00 90.62 192 ASN A C 1
ATOM 1580 O O . ASN A 1 192 ? -2.844 -6.314 -6.169 1.00 90.62 192 ASN A O 1
ATOM 1584 N N . GLU A 1 193 ? -2.429 -6.425 -3.969 1.00 88.94 193 GLU A N 1
ATOM 1585 C CA . GLU A 1 193 ? -2.677 -5.032 -3.627 1.00 88.94 193 GLU A CA 1
ATOM 1586 C C . GLU A 1 193 ? -1.428 -4.142 -3.712 1.00 88.94 193 GLU A C 1
ATOM 1588 O O . GLU A 1 193 ? -1.483 -2.987 -3.300 1.00 88.94 193 GLU A O 1
ATOM 1593 N N . ALA A 1 194 ? -0.302 -4.656 -4.220 1.00 93.75 194 ALA A N 1
ATOM 1594 C CA . ALA A 1 194 ? 0.950 -3.911 -4.295 1.00 93.75 194 ALA A CA 1
ATOM 1595 C C . ALA A 1 194 ? 0.841 -2.665 -5.197 1.00 93.75 194 ALA A C 1
ATOM 1597 O O . ALA A 1 194 ? 0.554 -2.773 -6.393 1.00 93.75 194 ALA A O 1
ATOM 1598 N N . ILE A 1 195 ? 1.132 -1.490 -4.632 1.00 93.50 195 ILE A N 1
ATOM 1599 C CA . ILE A 1 195 ? 1.114 -0.185 -5.315 1.00 93.50 195 ILE A CA 1
ATOM 1600 C C . ILE A 1 195 ? 2.545 0.329 -5.462 1.00 93.50 195 ILE A C 1
ATOM 1602 O O . ILE A 1 195 ? 3.271 0.429 -4.474 1.00 93.50 195 ILE A O 1
ATOM 1606 N N . VAL A 1 196 ? 2.961 0.682 -6.676 1.00 95.00 196 VAL A N 1
ATOM 1607 C CA . VAL A 1 196 ? 4.321 1.164 -6.940 1.00 95.00 196 VAL A CA 1
ATOM 1608 C C . VAL A 1 196 ? 4.496 2.602 -6.458 1.00 95.00 196 VAL A C 1
ATOM 1610 O O . VAL A 1 196 ? 3.694 3.481 -6.768 1.00 95.00 196 VAL A O 1
ATOM 1613 N N . LEU A 1 197 ? 5.586 2.835 -5.729 1.00 93.06 197 LEU A N 1
ATOM 1614 C CA . LEU A 1 197 ? 6.035 4.157 -5.301 1.00 93.06 197 LEU A CA 1
ATOM 1615 C C . LEU A 1 197 ? 7.142 4.694 -6.201 1.00 93.06 197 LEU A C 1
ATOM 1617 O O . LEU A 1 197 ? 7.112 5.836 -6.647 1.00 93.06 197 LEU A O 1
ATOM 1621 N N . GLU A 1 198 ? 8.151 3.864 -6.432 1.00 95.12 198 GLU A N 1
ATOM 1622 C CA . GLU A 1 198 ? 9.400 4.259 -7.065 1.00 95.12 198 GLU A CA 1
ATOM 1623 C C . GLU A 1 198 ? 9.908 3.115 -7.929 1.00 95.12 198 GLU A C 1
ATOM 1625 O O . GLU A 1 198 ? 9.721 1.936 -7.613 1.00 95.12 198 GLU A O 1
ATOM 1630 N N . VAL A 1 199 ? 10.576 3.482 -9.012 1.00 96.94 199 VAL A N 1
ATOM 1631 C CA . VAL A 1 199 ? 11.306 2.563 -9.873 1.00 96.94 199 VAL A CA 1
ATOM 1632 C C . VAL A 1 199 ? 12.763 2.975 -9.934 1.00 96.94 199 VAL A C 1
ATOM 1634 O O . VAL A 1 199 ? 13.087 4.156 -10.023 1.00 96.94 199 VAL A O 1
ATOM 1637 N N . SER A 1 200 ? 13.625 1.972 -9.932 1.00 97.12 200 SER A N 1
ATOM 1638 C CA . SER A 1 200 ? 15.049 2.090 -10.176 1.00 97.12 200 SER A CA 1
ATOM 1639 C C . SER A 1 200 ? 15.363 1.259 -11.408 1.00 97.12 200 SER A C 1
ATOM 1641 O O . SER A 1 200 ? 15.291 0.028 -11.395 1.00 97.12 200 SER A O 1
ATOM 1643 N N . LEU A 1 201 ? 15.621 1.947 -12.513 1.00 97.38 201 LEU A N 1
ATOM 1644 C CA . LEU A 1 201 ? 15.771 1.359 -13.836 1.00 97.38 201 LEU A CA 1
ATOM 1645 C C . LEU A 1 201 ? 17.230 1.004 -14.081 1.00 97.38 201 LEU A C 1
ATOM 1647 O O . LEU A 1 201 ? 17.831 1.534 -15.003 1.00 97.38 201 LEU A O 1
ATOM 1651 N N . ASN A 1 202 ? 17.833 0.179 -13.229 1.00 93.81 202 ASN A N 1
ATOM 1652 C CA . ASN A 1 202 ? 19.255 -0.147 -13.291 1.00 93.81 202 ASN A CA 1
ATOM 1653 C C . ASN A 1 202 ? 19.567 -1.304 -14.253 1.00 93.81 202 ASN A C 1
ATOM 1655 O O . ASN A 1 202 ? 18.722 -1.713 -15.048 1.00 93.81 202 ASN A O 1
ATOM 1659 N N . GLY A 1 203 ? 20.817 -1.768 -14.269 1.00 94.38 203 GLY A N 1
ATOM 1660 C CA . GLY A 1 203 ? 21.248 -2.874 -15.119 1.00 94.38 203 GLY A CA 1
ATOM 1661 C C . GLY A 1 203 ? 22.752 -2.893 -15.361 1.00 94.38 203 GLY A C 1
ATOM 1662 O O . GLY A 1 203 ? 23.472 -1.979 -14.958 1.00 94.38 203 GLY A O 1
ATOM 1663 N N . THR A 1 204 ? 23.217 -3.939 -16.035 1.00 95.94 204 THR A N 1
ATOM 1664 C CA . THR A 1 204 ? 24.622 -4.082 -16.424 1.00 95.94 204 THR A CA 1
ATOM 1665 C C . THR A 1 204 ? 24.840 -3.440 -17.786 1.00 95.94 204 THR A C 1
ATOM 1667 O O . THR A 1 204 ? 24.247 -3.848 -18.783 1.00 95.94 204 THR A O 1
ATOM 1670 N N . GLU A 1 205 ? 25.705 -2.433 -17.827 1.00 94.94 205 GLU A N 1
ATOM 1671 C CA . GLU A 1 205 ? 26.079 -1.729 -19.051 1.00 94.94 205 GLU A CA 1
ATOM 1672 C C . GLU A 1 205 ? 27.297 -2.395 -19.707 1.00 94.94 205 GLU A C 1
ATOM 1674 O O . GLU A 1 205 ? 28.269 -2.738 -19.037 1.00 94.94 205 GLU A O 1
ATOM 1679 N N . THR A 1 206 ? 27.262 -2.559 -21.027 1.00 95.69 206 THR A N 1
ATOM 1680 C CA . THR A 1 206 ? 28.427 -2.897 -21.862 1.00 95.69 206 THR A CA 1
ATOM 1681 C C . THR A 1 206 ? 28.786 -1.656 -22.672 1.00 95.69 206 THR A C 1
ATOM 1683 O O . THR A 1 206 ? 27.877 -1.018 -23.197 1.00 95.69 206 THR A O 1
ATOM 1686 N N . ASN A 1 207 ? 30.077 -1.313 -22.761 1.00 93.50 207 ASN A N 1
ATOM 1687 C CA . ASN A 1 207 ? 30.557 -0.113 -23.462 1.00 93.50 207 ASN A CA 1
ATOM 1688 C C . ASN A 1 207 ? 29.911 1.178 -22.931 1.00 93.50 207 ASN A C 1
ATOM 1690 O O . ASN A 1 207 ? 29.389 2.013 -23.657 1.00 93.50 207 ASN A O 1
ATOM 1694 N N . ARG A 1 208 ? 29.890 1.324 -21.602 1.00 89.00 208 ARG A N 1
ATOM 1695 C CA . ARG A 1 208 ? 29.198 2.423 -20.913 1.00 89.00 208 ARG A CA 1
ATOM 1696 C C . ARG A 1 208 ? 29.647 3.812 -21.385 1.00 89.00 208 ARG A C 1
ATOM 1698 O O . ARG A 1 208 ? 28.813 4.716 -21.389 1.00 89.00 208 ARG A O 1
ATOM 1705 N N . TYR A 1 209 ? 30.934 3.976 -21.680 1.00 89.88 209 TYR A N 1
ATOM 1706 C CA . TYR A 1 209 ? 31.548 5.258 -22.039 1.00 89.88 209 TYR A CA 1
ATOM 1707 C C . TYR A 1 209 ? 31.317 5.650 -23.501 1.00 89.88 209 TYR A C 1
ATOM 1709 O O . TYR A 1 209 ? 31.513 6.806 -23.849 1.00 89.88 209 TYR A O 1
ATOM 1717 N N . ASP A 1 210 ? 30.796 4.721 -24.296 1.00 90.12 210 ASP A N 1
ATOM 1718 C CA . ASP A 1 210 ? 30.496 4.902 -25.712 1.00 90.12 210 ASP A CA 1
ATOM 1719 C C . ASP A 1 210 ? 29.106 5.520 -25.916 1.00 90.12 210 ASP A C 1
ATOM 1721 O O . ASP A 1 210 ? 28.616 5.553 -27.033 1.00 90.12 210 ASP A O 1
ATOM 1725 N N . ALA A 1 211 ? 28.415 5.953 -24.855 1.00 91.56 211 ALA A N 1
ATOM 1726 C CA . ALA A 1 211 ? 27.070 6.516 -24.932 1.00 91.56 211 ALA A CA 1
ATOM 1727 C C . ALA A 1 211 ? 26.858 7.641 -23.908 1.00 91.56 211 ALA A C 1
ATOM 1729 O O . ALA A 1 211 ? 27.080 7.447 -22.708 1.00 91.56 211 ALA A O 1
ATOM 1730 N N . TYR A 1 212 ? 26.328 8.783 -24.357 1.00 91.56 212 TYR A N 1
ATOM 1731 C CA . TYR A 1 212 ? 25.976 9.931 -23.507 1.00 91.56 212 TYR A CA 1
ATOM 1732 C C . TYR A 1 212 ? 24.474 10.251 -23.518 1.00 91.56 212 TYR A C 1
ATOM 1734 O O . TYR A 1 212 ? 23.710 9.739 -24.335 1.00 91.56 212 TYR A O 1
ATOM 1742 N N . ASN A 1 213 ? 24.042 11.094 -22.570 1.00 92.50 213 ASN A N 1
ATOM 1743 C CA . ASN A 1 213 ? 22.647 11.536 -22.411 1.00 92.50 213 ASN A CA 1
ATOM 1744 C C . ASN A 1 213 ? 21.654 10.369 -22.341 1.00 92.50 213 ASN A C 1
ATOM 1746 O O . ASN A 1 213 ? 20.611 10.350 -22.997 1.00 92.50 213 ASN A O 1
ATOM 1750 N N . LYS A 1 214 ? 22.009 9.362 -21.542 1.00 95.00 214 LYS A N 1
ATOM 1751 C CA . LYS A 1 214 ? 21.223 8.142 -21.402 1.00 95.00 214 LYS A CA 1
ATOM 1752 C C . LYS A 1 214 ? 19.872 8.443 -20.772 1.00 95.00 214 LYS A C 1
ATOM 1754 O O . LYS A 1 214 ? 19.777 9.121 -19.746 1.00 95.00 214 LYS A O 1
ATOM 1759 N N . VAL A 1 215 ? 18.837 7.856 -21.354 1.00 96.56 215 VAL A N 1
ATOM 1760 C CA . VAL A 1 215 ? 17.477 7.883 -20.823 1.00 96.56 215 VAL A CA 1
ATOM 1761 C C . VAL A 1 215 ? 16.955 6.461 -20.769 1.00 96.56 215 VAL A C 1
ATOM 1763 O O . VAL A 1 215 ? 17.090 5.690 -21.720 1.00 96.56 215 VAL A O 1
ATOM 1766 N N . ARG A 1 216 ? 16.351 6.100 -19.641 1.00 97.69 216 ARG A N 1
ATOM 1767 C CA . ARG A 1 216 ? 15.669 4.818 -19.467 1.00 97.69 216 ARG A CA 1
ATOM 1768 C C . ARG A 1 216 ? 14.178 5.066 -19.363 1.00 97.69 216 ARG A C 1
ATOM 1770 O O . ARG A 1 216 ? 13.747 6.047 -18.760 1.00 97.69 216 ARG A O 1
ATOM 1777 N N . TYR A 1 217 ? 13.405 4.194 -19.989 1.00 98.00 217 TYR A N 1
ATOM 1778 C CA . TYR A 1 217 ? 11.970 4.356 -20.129 1.00 98.00 217 TYR A CA 1
ATOM 1779 C C . TYR A 1 217 ? 11.277 3.152 -19.532 1.00 98.00 217 TYR A C 1
ATOM 1781 O O . TYR A 1 217 ? 11.642 2.012 -19.822 1.00 98.00 217 TYR A O 1
ATOM 1789 N N . ILE A 1 218 ? 10.237 3.409 -18.751 1.00 98.12 218 ILE A N 1
ATOM 1790 C CA . ILE A 1 218 ? 9.347 2.367 -18.256 1.00 98.12 218 ILE A CA 1
ATOM 1791 C C . ILE A 1 218 ? 7.898 2.813 -18.393 1.00 98.12 218 ILE A C 1
ATOM 1793 O O . ILE A 1 218 ? 7.590 3.998 -18.269 1.00 98.12 218 ILE A O 1
ATOM 1797 N N . LYS A 1 219 ? 6.998 1.874 -18.654 1.00 96.81 219 LYS A N 1
ATOM 1798 C CA . LYS A 1 219 ? 5.556 2.106 -18.557 1.00 96.81 219 LYS A CA 1
ATOM 1799 C C . LYS A 1 219 ? 4.856 0.858 -18.056 1.00 96.81 219 LYS A C 1
ATOM 1801 O O . LYS A 1 219 ? 5.316 -0.251 -18.328 1.00 96.81 219 LYS A O 1
ATOM 1806 N N . SER A 1 220 ? 3.748 1.049 -17.357 1.00 96.31 220 SER A N 1
ATOM 1807 C CA . SER A 1 220 ? 2.791 -0.017 -17.096 1.00 96.31 220 SER A CA 1
ATOM 1808 C C . SER A 1 220 ? 1.792 -0.115 -18.254 1.00 96.31 220 SER A C 1
ATOM 1810 O O . SER A 1 220 ? 1.762 0.722 -19.166 1.00 96.31 220 SER A O 1
ATOM 1812 N N . TYR A 1 221 ? 0.980 -1.169 -18.253 1.00 91.81 221 TYR A N 1
ATOM 1813 C CA . TYR A 1 221 ? -0.058 -1.383 -19.254 1.00 91.81 221 TYR A CA 1
ATOM 1814 C C . TYR A 1 221 ? -0.959 -0.149 -19.413 1.00 91.81 221 TYR A C 1
ATOM 1816 O O . TYR A 1 221 ? -1.476 0.381 -18.431 1.00 91.81 221 TYR A O 1
ATOM 1824 N N . ASN A 1 222 ? -1.146 0.304 -20.657 1.00 86.81 222 ASN A N 1
ATOM 1825 C CA . ASN A 1 222 ? -1.919 1.499 -21.023 1.00 86.81 222 ASN A CA 1
ATOM 1826 C C . ASN A 1 222 ? -1.476 2.823 -20.364 1.00 86.81 222 ASN A C 1
ATOM 1828 O O . ASN A 1 222 ? -2.208 3.809 -20.444 1.00 86.81 222 ASN A O 1
ATOM 1832 N N . SER A 1 223 ? -0.282 2.893 -19.764 1.00 92.31 223 SER A N 1
ATOM 1833 C CA . SER A 1 223 ? 0.278 4.150 -19.263 1.00 92.31 223 SER A CA 1
ATOM 1834 C C . SER A 1 223 ? 1.159 4.842 -20.303 1.00 92.31 223 SER A C 1
ATOM 1836 O O . SER A 1 223 ? 1.638 4.244 -21.272 1.00 92.31 223 SER A O 1
ATOM 1838 N N . GLN A 1 224 ? 1.414 6.128 -20.070 1.00 94.44 224 GLN A N 1
ATOM 1839 C CA . GLN A 1 224 ? 2.455 6.855 -20.788 1.00 94.44 224 GLN A CA 1
ATOM 1840 C C . GLN A 1 224 ? 3.844 6.379 -20.351 1.00 94.44 224 GLN A C 1
ATOM 1842 O O . GLN A 1 224 ? 4.009 5.822 -19.260 1.00 94.44 224 GLN A O 1
ATOM 1847 N N . TRP A 1 225 ? 4.837 6.602 -21.213 1.00 97.00 225 TRP A N 1
ATOM 1848 C CA . TRP A 1 225 ? 6.237 6.355 -20.885 1.00 97.00 225 TRP A CA 1
ATOM 1849 C C . TRP A 1 225 ? 6.723 7.321 -19.809 1.00 97.00 225 TRP A C 1
ATOM 1851 O O . TRP A 1 225 ? 6.525 8.531 -19.896 1.00 97.00 225 TRP A O 1
ATOM 1861 N N . ILE A 1 226 ? 7.384 6.761 -18.803 1.00 96.19 226 ILE A N 1
ATOM 1862 C CA . ILE A 1 226 ? 8.083 7.496 -17.760 1.00 96.19 226 ILE A CA 1
ATOM 1863 C C . ILE A 1 226 ? 9.550 7.544 -18.158 1.00 96.19 226 ILE A C 1
ATOM 1865 O O . ILE A 1 226 ? 10.210 6.507 -18.244 1.00 96.19 226 ILE A O 1
ATOM 1869 N N . ASN A 1 227 ? 10.044 8.754 -18.395 1.00 95.56 227 ASN A N 1
ATOM 1870 C CA . ASN A 1 227 ? 11.413 8.994 -18.829 1.00 95.56 227 ASN A CA 1
ATOM 1871 C C . ASN A 1 227 ? 12.282 9.268 -17.604 1.00 95.56 227 ASN A C 1
ATOM 1873 O O . ASN A 1 227 ? 11.985 10.163 -16.807 1.00 95.56 227 ASN A O 1
ATOM 1877 N N . VAL A 1 228 ? 13.373 8.523 -17.477 1.00 95.38 228 VAL A N 1
ATOM 1878 C CA . VAL A 1 228 ? 14.335 8.663 -16.388 1.00 95.38 228 VAL A CA 1
ATOM 1879 C C . VAL A 1 228 ? 15.700 8.973 -17.005 1.00 95.38 228 VAL A C 1
ATOM 1881 O O . VAL A 1 228 ? 16.421 8.049 -17.386 1.00 95.38 228 VAL A O 1
ATOM 1884 N N . PRO A 1 229 ? 16.033 10.260 -17.212 1.00 92.50 229 PRO A N 1
ATOM 1885 C CA . PRO A 1 229 ? 17.363 10.656 -17.653 1.00 92.50 229 PRO A CA 1
ATOM 1886 C C . PRO A 1 229 ? 18.357 10.518 -16.497 1.00 92.50 229 PRO A C 1
ATOM 1888 O O . PRO A 1 229 ? 18.015 10.786 -15.345 1.00 92.50 229 PRO A O 1
ATOM 1891 N N . GLY A 1 230 ? 19.595 10.128 -16.791 1.00 81.31 230 GLY A N 1
ATOM 1892 C CA . GLY A 1 230 ? 20.612 9.986 -15.754 1.00 81.31 230 GLY A CA 1
ATOM 1893 C C . GLY A 1 230 ? 21.996 9.658 -16.298 1.00 81.31 230 GLY A C 1
ATOM 1894 O O . GLY A 1 230 ? 22.151 9.102 -17.381 1.00 81.31 230 GLY A O 1
ATOM 1895 N N . VAL A 1 231 ? 23.024 10.000 -15.518 1.00 74.69 231 VAL A N 1
ATOM 1896 C CA . VAL A 1 231 ? 24.429 9.661 -15.824 1.00 74.69 231 VAL A CA 1
ATOM 1897 C C . VAL A 1 231 ? 24.874 8.352 -15.159 1.00 74.69 231 VAL A C 1
ATOM 1899 O O . VAL A 1 231 ? 25.706 7.624 -15.704 1.00 74.69 231 VAL A O 1
ATOM 1902 N N . SER A 1 232 ? 24.297 8.042 -13.992 1.00 75.94 232 SER A N 1
ATOM 1903 C CA . SER A 1 232 ? 24.651 6.882 -13.153 1.00 75.94 232 SER A CA 1
ATOM 1904 C C . SER A 1 232 ? 23.480 6.317 -12.347 1.00 75.94 232 SER A C 1
ATOM 1906 O O . SER A 1 232 ? 23.488 5.130 -12.046 1.00 75.94 232 SER A O 1
ATOM 1908 N N . TYR A 1 233 ? 22.493 7.145 -11.998 1.00 82.88 233 TYR A N 1
ATOM 1909 C CA . TYR A 1 233 ? 21.328 6.751 -11.208 1.00 82.88 233 TYR A CA 1
ATOM 1910 C C . TYR A 1 233 ? 20.070 6.993 -12.030 1.00 82.88 233 TYR A C 1
ATOM 1912 O O . TYR A 1 233 ? 19.880 8.089 -12.559 1.00 82.88 233 TYR A O 1
ATOM 1920 N N . PHE A 1 234 ? 19.240 5.963 -12.148 1.00 91.00 234 PHE A N 1
ATOM 1921 C CA . PHE A 1 234 ? 18.028 5.976 -12.961 1.00 91.00 234 PHE A CA 1
ATOM 1922 C C . PHE A 1 234 ? 16.815 5.677 -12.083 1.00 91.00 234 PHE A C 1
ATOM 1924 O O . PHE A 1 234 ? 16.053 4.746 -12.346 1.00 91.00 234 PHE A O 1
ATOM 1931 N N . ASP A 1 235 ? 16.658 6.485 -11.036 1.00 93.19 235 ASP A N 1
ATOM 1932 C CA . ASP A 1 235 ? 15.614 6.333 -10.029 1.00 93.19 235 ASP A CA 1
ATOM 1933 C C . ASP A 1 235 ? 14.536 7.407 -10.212 1.00 93.19 235 ASP A C 1
ATOM 1935 O O . ASP A 1 235 ? 14.824 8.570 -10.512 1.00 93.19 235 ASP A O 1
ATOM 1939 N N . LYS A 1 236 ? 13.270 7.023 -10.051 1.00 94.19 236 LYS A N 1
ATOM 1940 C CA . LYS A 1 236 ? 12.134 7.931 -10.212 1.00 94.19 236 LYS A CA 1
ATOM 1941 C C . LYS A 1 236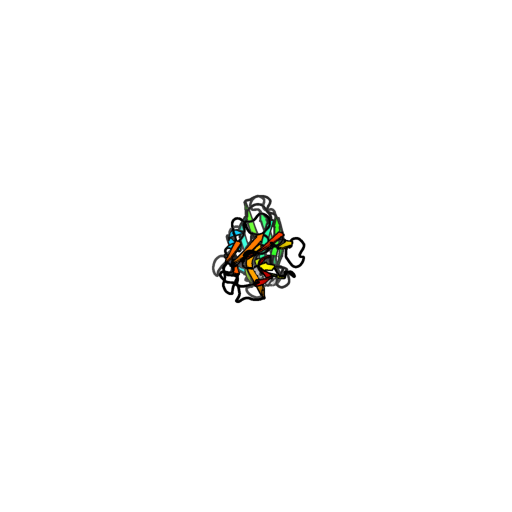 ? 11.006 7.544 -9.268 1.00 94.19 236 LYS A C 1
ATOM 1943 O O . LYS A 1 236 ? 10.528 6.412 -9.301 1.00 94.19 236 LYS A O 1
ATOM 1948 N N . ASN A 1 237 ? 10.525 8.511 -8.489 1.00 92.44 237 ASN A N 1
ATOM 1949 C CA . ASN A 1 237 ? 9.229 8.398 -7.830 1.00 92.44 237 ASN A CA 1
ATOM 1950 C C . ASN A 1 237 ? 8.132 8.491 -8.901 1.00 92.44 237 ASN A C 1
ATOM 1952 O O . ASN A 1 237 ? 8.070 9.474 -9.646 1.00 92.44 237 ASN A O 1
ATOM 1956 N N . ILE A 1 238 ? 7.318 7.442 -8.995 1.00 91.50 238 ILE A N 1
ATOM 1957 C CA . ILE A 1 238 ? 6.228 7.312 -9.966 1.00 91.50 238 ILE A CA 1
ATOM 1958 C C . ILE A 1 238 ? 4.859 7.227 -9.290 1.00 91.50 238 ILE A C 1
ATOM 1960 O O . ILE A 1 238 ? 3.864 6.919 -9.947 1.00 91.50 238 ILE A O 1
ATOM 1964 N N . LEU A 1 239 ? 4.803 7.493 -7.984 1.00 86.75 239 LEU A N 1
ATOM 1965 C CA . LEU A 1 239 ? 3.561 7.545 -7.240 1.00 86.75 239 LEU A CA 1
ATOM 1966 C C . LEU A 1 239 ? 2.658 8.634 -7.826 1.00 86.75 239 LEU A C 1
ATOM 1968 O O . LEU A 1 239 ? 2.978 9.821 -7.796 1.00 86.75 239 LEU A O 1
ATOM 1972 N N . ASN A 1 240 ? 1.488 8.219 -8.299 1.00 85.19 240 ASN A N 1
ATOM 1973 C CA . ASN A 1 240 ? 0.387 9.108 -8.628 1.00 85.19 240 ASN A CA 1
ATOM 1974 C C . ASN A 1 240 ? -0.786 8.767 -7.715 1.00 85.19 240 ASN A C 1
ATOM 1976 O O . ASN A 1 240 ? -1.367 7.693 -7.827 1.00 85.19 240 ASN A O 1
ATOM 1980 N N . ILE A 1 241 ? -1.131 9.677 -6.809 1.00 80.06 241 ILE A N 1
ATOM 1981 C CA . ILE A 1 241 ? -2.151 9.406 -5.793 1.00 80.06 241 ILE A CA 1
ATOM 1982 C C . ILE A 1 241 ? -3.558 9.326 -6.408 1.00 80.06 241 ILE A C 1
ATOM 1984 O O . ILE A 1 241 ? -4.386 8.543 -5.956 1.00 80.06 241 ILE A O 1
ATOM 1988 N N . ASN A 1 242 ? -3.797 10.060 -7.499 1.00 83.69 242 ASN A N 1
ATOM 1989 C CA . ASN A 1 242 ? -5.083 10.064 -8.202 1.00 83.69 242 ASN A CA 1
ATOM 1990 C C . ASN A 1 242 ? -5.263 8.846 -9.121 1.00 83.69 242 ASN A C 1
ATOM 1992 O O . ASN A 1 242 ? -6.384 8.509 -9.489 1.00 83.69 242 ASN A O 1
ATOM 1996 N N . ALA A 1 243 ? -4.164 8.200 -9.513 1.00 86.88 243 ALA A N 1
ATOM 1997 C CA . ALA A 1 243 ? -4.175 6.989 -10.328 1.00 86.88 243 ALA A CA 1
ATOM 1998 C C . ALA A 1 243 ? -3.001 6.070 -9.940 1.00 86.88 243 ALA A C 1
ATOM 2000 O O . ALA A 1 243 ? -2.013 5.990 -10.679 1.00 86.88 243 ALA A O 1
ATOM 2001 N N . PRO A 1 244 ? -3.073 5.398 -8.774 1.00 89.38 244 PRO A N 1
ATOM 2002 C CA . PRO A 1 244 ? -1.977 4.575 -8.280 1.00 89.38 244 PRO A CA 1
ATOM 2003 C C . PRO A 1 244 ? -1.680 3.411 -9.225 1.00 89.38 244 PRO A C 1
ATOM 2005 O O . PRO A 1 244 ? -2.584 2.711 -9.685 1.00 89.38 244 PRO A O 1
ATOM 2008 N N . VAL A 1 245 ? -0.398 3.176 -9.502 1.00 92.88 245 VAL A N 1
ATOM 2009 C CA . VAL A 1 245 ? 0.023 2.108 -10.412 1.00 92.88 245 VAL A CA 1
ATOM 2010 C C . VAL A 1 245 ? 0.172 0.806 -9.634 1.00 92.88 245 VAL A C 1
ATOM 2012 O O . VAL A 1 245 ? 0.989 0.713 -8.719 1.00 92.88 245 VAL A O 1
ATOM 2015 N N . LYS A 1 246 ? -0.597 -0.222 -10.006 1.00 94.25 246 LYS A N 1
ATOM 2016 C CA . LYS A 1 246 ? -0.420 -1.574 -9.460 1.00 94.25 246 LYS A CA 1
ATOM 2017 C C . LYS A 1 246 ? 0.887 -2.182 -9.959 1.00 94.25 246 LYS A C 1
ATOM 2019 O O . LYS A 1 246 ? 1.214 -2.055 -11.136 1.00 94.25 246 LYS A O 1
ATOM 2024 N N . LEU A 1 247 ? 1.605 -2.884 -9.083 1.00 96.44 247 LEU A N 1
ATOM 2025 C CA . LEU A 1 247 ? 2.826 -3.596 -9.467 1.00 96.44 247 LEU A CA 1
ATOM 2026 C C . LEU A 1 247 ? 2.515 -4.827 -10.332 1.00 96.44 247 LEU A C 1
ATOM 2028 O O . LEU A 1 247 ? 3.193 -5.055 -11.334 1.00 96.44 247 LEU A O 1
ATOM 2032 N N . LYS A 1 248 ? 1.468 -5.584 -9.974 1.00 96.88 248 LYS A N 1
ATOM 2033 C CA . LYS A 1 248 ? 0.964 -6.732 -10.744 1.00 96.88 248 LYS A CA 1
ATOM 2034 C C . LYS A 1 248 ? 0.243 -6.277 -12.008 1.00 96.88 248 LYS A C 1
ATOM 2036 O O . LYS A 1 248 ? -0.965 -6.052 -12.002 1.00 96.88 248 LYS A O 1
ATOM 2041 N N . THR A 1 249 ? 1.011 -6.083 -13.067 1.00 96.50 249 THR A N 1
ATOM 2042 C CA . THR A 1 249 ? 0.532 -5.714 -14.398 1.00 96.50 249 THR A CA 1
ATOM 2043 C C . THR A 1 249 ? 1.620 -6.012 -15.429 1.00 96.50 249 THR A C 1
ATOM 2045 O O . THR A 1 249 ? 2.744 -6.379 -15.072 1.00 96.50 249 THR A O 1
ATOM 2048 N N . ASN A 1 250 ? 1.295 -5.813 -16.704 1.00 97.62 250 ASN A N 1
ATOM 2049 C CA . ASN A 1 250 ? 2.278 -5.790 -17.776 1.00 97.62 250 ASN A CA 1
ATOM 2050 C C . ASN A 1 250 ? 3.096 -4.503 -17.728 1.00 97.62 250 ASN A C 1
ATOM 2052 O O . ASN A 1 250 ? 2.553 -3.405 -17.577 1.00 97.62 250 ASN A O 1
ATOM 2056 N N . TRP A 1 251 ? 4.398 -4.646 -17.931 1.00 98.06 251 TRP A N 1
ATOM 2057 C CA . TRP A 1 251 ? 5.351 -3.553 -17.998 1.00 98.06 251 TRP A CA 1
ATOM 2058 C C . TRP A 1 251 ? 6.140 -3.612 -19.300 1.00 98.06 251 TRP A C 1
ATOM 2060 O O . TRP A 1 251 ? 6.424 -4.687 -19.831 1.00 98.06 251 TRP A O 1
ATOM 2070 N N . SER A 1 252 ? 6.529 -2.441 -19.790 1.00 98.31 252 SER A N 1
ATOM 2071 C CA . SER A 1 252 ? 7.434 -2.299 -20.927 1.00 98.31 252 SER A CA 1
ATOM 2072 C C . SER A 1 252 ? 8.648 -1.476 -20.523 1.00 98.31 252 SER A C 1
ATOM 2074 O O . SER A 1 252 ? 8.517 -0.490 -19.794 1.00 98.31 252 SER A O 1
ATOM 2076 N N . PHE A 1 253 ? 9.815 -1.845 -21.041 1.00 98.44 253 PHE A N 1
ATOM 2077 C CA . PHE A 1 253 ? 11.072 -1.140 -20.829 1.00 98.44 253 PHE A CA 1
ATOM 2078 C C . PHE A 1 253 ? 11.810 -0.923 -22.151 1.00 98.44 253 PHE A C 1
ATOM 2080 O O . PHE A 1 253 ? 11.765 -1.769 -23.042 1.00 98.44 253 PHE A O 1
ATOM 2087 N N . LYS A 1 254 ? 12.508 0.208 -22.264 1.00 98.06 254 LYS A N 1
ATOM 2088 C CA . LYS A 1 254 ? 13.502 0.478 -23.313 1.00 98.06 254 LYS A CA 1
ATOM 2089 C C . LYS A 1 254 ? 14.509 1.517 -22.824 1.00 98.06 254 LYS A C 1
ATOM 2091 O O . LYS A 1 254 ? 14.287 2.165 -21.798 1.00 98.06 254 LYS A O 1
ATOM 2096 N N . HIS A 1 255 ? 15.594 1.724 -23.561 1.00 97.62 255 HIS A N 1
ATOM 2097 C CA . HIS A 1 255 ? 16.568 2.780 -23.265 1.00 97.62 255 HIS A CA 1
ATOM 2098 C C . HIS A 1 255 ? 17.030 3.505 -24.531 1.00 97.62 255 HIS A C 1
ATOM 2100 O O . HIS A 1 255 ? 16.860 2.997 -25.636 1.00 97.62 255 HIS A O 1
ATOM 2106 N N . SER A 1 256 ? 17.561 4.716 -24.371 1.00 96.75 256 SER A N 1
ATOM 2107 C CA . SER A 1 256 ? 18.112 5.526 -25.460 1.00 96.75 256 SER A CA 1
ATOM 2108 C C . SER A 1 256 ? 19.355 6.297 -25.019 1.00 96.75 256 SER A C 1
ATOM 2110 O O . SER A 1 256 ? 19.551 6.531 -23.824 1.00 96.75 256 SER A O 1
ATOM 2112 N N . ALA A 1 257 ? 20.150 6.749 -25.985 1.00 95.19 257 ALA A N 1
ATOM 2113 C CA . ALA A 1 257 ? 21.279 7.665 -25.806 1.00 95.19 257 ALA A CA 1
ATOM 2114 C C . ALA A 1 257 ? 21.483 8.483 -27.094 1.00 95.19 257 ALA A C 1
ATOM 2116 O O . ALA A 1 257 ? 21.191 7.972 -28.171 1.00 95.19 257 ALA A O 1
ATOM 2117 N N . SER A 1 258 ? 21.950 9.732 -27.005 1.00 87.81 258 SER A N 1
ATOM 2118 C CA . SER A 1 258 ? 22.079 10.609 -28.187 1.00 87.81 258 SER A CA 1
ATOM 2119 C C . SER A 1 258 ? 23.446 10.553 -28.864 1.00 87.81 258 SER A C 1
ATOM 2121 O O . SER A 1 258 ? 23.509 10.662 -30.082 1.00 87.81 258 SER A O 1
ATOM 2123 N N . ASP A 1 259 ? 24.522 10.355 -28.102 1.00 86.12 259 ASP A N 1
ATOM 2124 C CA . ASP A 1 259 ? 25.894 10.404 -28.621 1.00 86.12 259 ASP A CA 1
ATOM 2125 C C . ASP A 1 259 ? 26.540 9.036 -28.418 1.00 86.12 259 ASP A C 1
ATOM 2127 O O . ASP A 1 259 ? 27.146 8.784 -27.375 1.00 86.12 259 ASP A O 1
ATOM 2131 N N . VAL A 1 260 ? 26.300 8.127 -29.370 1.00 90.75 260 VAL A N 1
ATOM 2132 C CA . VAL A 1 260 ? 26.775 6.739 -29.303 1.00 90.75 260 VAL A CA 1
ATOM 2133 C C . VAL A 1 260 ? 27.945 6.519 -30.263 1.00 90.75 260 VAL A C 1
ATOM 2135 O O . VAL A 1 260 ? 27.756 6.598 -31.477 1.00 90.75 260 VAL A O 1
ATOM 2138 N N . ASP A 1 261 ? 29.128 6.211 -29.730 1.00 91.88 261 ASP A N 1
ATOM 2139 C CA . ASP A 1 261 ? 30.333 5.863 -30.493 1.00 91.88 261 ASP A CA 1
ATOM 2140 C C . ASP A 1 261 ? 30.531 4.340 -30.519 1.00 91.88 261 ASP A C 1
ATOM 2142 O O . ASP A 1 261 ? 31.095 3.743 -29.611 1.00 91.88 261 ASP A O 1
ATOM 2146 N N . GLY A 1 262 ? 29.999 3.676 -31.546 1.00 91.44 262 GLY A N 1
ATOM 2147 C CA . GLY A 1 262 ? 30.015 2.216 -31.651 1.00 91.44 262 GLY A CA 1
ATOM 2148 C C . GLY A 1 262 ? 28.713 1.578 -31.166 1.00 91.44 262 GLY A C 1
A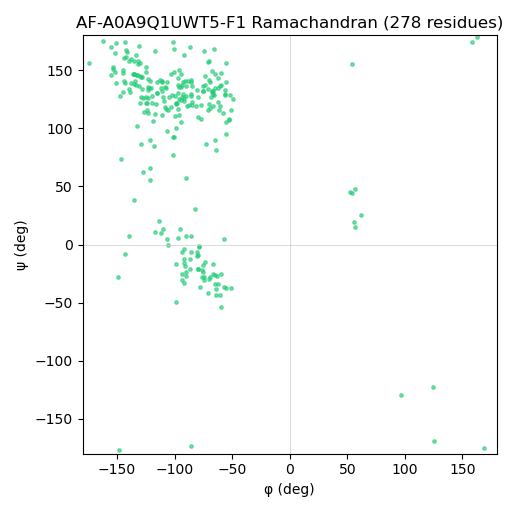TOM 2149 O O . GLY A 1 262 ? 27.631 1.933 -31.636 1.00 91.44 262 GLY A O 1
ATOM 2150 N N . VAL A 1 263 ? 28.810 0.577 -30.285 1.00 94.44 263 VAL A N 1
ATOM 2151 C CA . VAL A 1 263 ? 27.655 -0.185 -29.780 1.00 94.44 263 VAL A CA 1
ATOM 2152 C C . VAL A 1 263 ? 27.629 -0.119 -28.262 1.00 94.44 263 VAL A C 1
ATOM 2154 O O . VAL A 1 263 ? 28.551 -0.601 -27.610 1.00 94.44 263 VAL A O 1
ATOM 2157 N N . TYR A 1 264 ? 26.531 0.383 -27.706 1.00 95.75 264 TYR A N 1
ATOM 2158 C CA . TYR A 1 264 ? 26.253 0.363 -26.272 1.00 95.75 264 TYR A CA 1
ATOM 2159 C C . TYR A 1 264 ? 25.089 -0.589 -25.986 1.00 9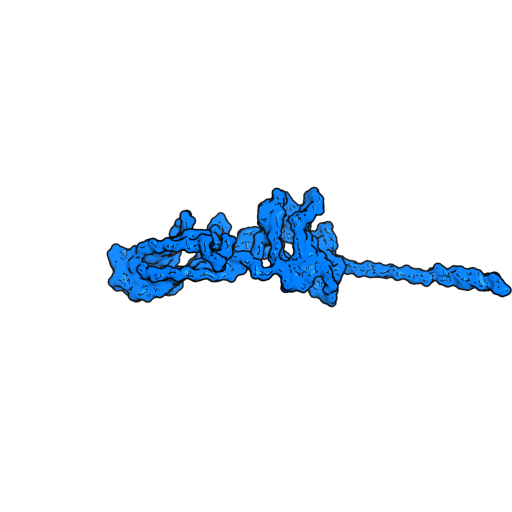5.75 264 TYR A C 1
ATOM 2161 O O . TYR A 1 264 ? 24.113 -0.655 -26.738 1.00 95.75 264 TYR A O 1
ATOM 2169 N N . ALA A 1 265 ? 25.190 -1.345 -24.892 1.00 96.62 265 ALA A N 1
ATOM 2170 C CA . ALA A 1 265 ? 24.153 -2.288 -24.495 1.00 96.62 265 ALA A CA 1
ATOM 2171 C C . ALA A 1 265 ? 23.841 -2.199 -23.005 1.00 96.62 265 ALA A C 1
ATOM 2173 O O . ALA A 1 265 ? 24.730 -1.998 -22.176 1.00 96.62 265 ALA A O 1
ATOM 2174 N N . LEU A 1 266 ? 22.577 -2.431 -22.667 1.00 96.69 266 LEU A N 1
ATOM 2175 C CA . LEU A 1 266 ? 22.093 -2.524 -21.297 1.00 96.69 266 LEU A CA 1
ATOM 2176 C C . LEU A 1 266 ? 21.387 -3.861 -21.109 1.00 96.69 266 LEU A C 1
ATOM 2178 O O . LEU A 1 266 ? 20.459 -4.168 -21.850 1.00 96.69 266 LEU A O 1
ATOM 2182 N N . GLN A 1 267 ? 21.787 -4.623 -20.095 1.00 97.88 267 GLN A N 1
ATOM 2183 C CA . GLN A 1 267 ? 20.986 -5.719 -19.558 1.00 97.88 267 GLN A CA 1
ATOM 2184 C C . GLN A 1 267 ? 20.176 -5.195 -18.361 1.00 97.88 267 GLN A C 1
ATOM 2186 O O . GLN A 1 267 ? 20.776 -4.934 -17.313 1.00 97.88 267 GLN A O 1
ATOM 2191 N N . PRO A 1 268 ? 18.855 -4.976 -18.489 1.00 97.25 268 PRO A N 1
ATOM 2192 C CA . PRO A 1 268 ? 18.085 -4.277 -17.463 1.00 97.25 268 PRO A CA 1
ATOM 2193 C C . PRO A 1 268 ? 17.896 -5.082 -16.167 1.00 97.25 268 PRO A C 1
ATOM 2195 O O . PRO A 1 268 ? 17.617 -6.280 -16.181 1.00 97.25 268 PRO A O 1
ATOM 2198 N N . SER A 1 269 ? 17.955 -4.382 -15.038 1.00 97.50 269 SER A N 1
ATOM 2199 C CA . SER A 1 269 ? 17.569 -4.850 -13.705 1.00 97.50 269 SER A CA 1
ATOM 2200 C C . SER A 1 269 ? 16.691 -3.781 -13.058 1.00 97.50 269 SER A C 1
ATOM 2202 O O . SER A 1 269 ? 17.163 -2.729 -12.622 1.00 97.50 269 SER A O 1
ATOM 2204 N N . ILE A 1 270 ? 15.384 -4.026 -13.065 1.00 97.88 270 ILE A N 1
ATOM 2205 C CA . ILE A 1 270 ? 14.366 -3.051 -12.681 1.00 97.88 270 ILE A CA 1
ATOM 2206 C C . ILE A 1 270 ? 13.928 -3.352 -11.254 1.00 97.88 270 ILE A C 1
ATOM 2208 O O . ILE A 1 270 ? 13.266 -4.360 -11.007 1.00 97.88 270 ILE A O 1
ATOM 2212 N N . ARG A 1 271 ? 14.273 -2.475 -10.311 1.00 97.94 271 ARG A N 1
ATOM 2213 C CA . ARG A 1 271 ? 13.801 -2.570 -8.926 1.00 97.94 271 ARG A CA 1
ATOM 2214 C C . ARG A 1 271 ? 12.582 -1.677 -8.731 1.00 97.94 271 ARG A C 1
ATOM 2216 O O . ARG A 1 271 ? 12.645 -0.474 -8.960 1.00 97.94 271 ARG A O 1
ATOM 2223 N N . PHE A 1 272 ? 11.500 -2.268 -8.252 1.00 98.00 272 PHE A N 1
ATOM 2224 C CA . PHE A 1 272 ? 10.286 -1.595 -7.822 1.00 98.00 272 PHE A CA 1
ATOM 2225 C C . PHE A 1 272 ? 10.290 -1.474 -6.303 1.00 98.00 272 PHE A C 1
ATOM 2227 O O . PHE A 1 272 ? 10.425 -2.474 -5.596 1.00 98.00 272 PHE A O 1
ATOM 2234 N N . THR A 1 273 ? 10.089 -0.261 -5.808 1.00 96.50 273 THR A N 1
ATOM 2235 C CA . THR A 1 273 ? 9.693 -0.009 -4.424 1.00 96.50 273 THR A CA 1
ATOM 2236 C C . THR A 1 273 ? 8.175 0.108 -4.402 1.00 96.50 273 THR A C 1
ATOM 2238 O O . THR A 1 273 ? 7.614 0.932 -5.127 1.00 96.50 273 THR A O 1
ATOM 2241 N N . TYR A 1 274 ? 7.497 -0.693 -3.585 1.00 94.69 274 TYR A N 1
ATOM 2242 C CA . TYR A 1 274 ? 6.036 -0.732 -3.539 1.00 94.69 274 TYR A CA 1
ATOM 2243 C C . TYR A 1 274 ? 5.502 -0.743 -2.107 1.00 94.69 274 TYR A C 1
ATOM 2245 O O . TYR A 1 274 ? 6.206 -1.117 -1.170 1.00 94.69 274 TYR A O 1
ATOM 2253 N N . LEU A 1 275 ? 4.250 -0.320 -1.951 1.00 91.75 275 LEU A N 1
ATOM 2254 C CA . LEU A 1 275 ? 3.466 -0.464 -0.731 1.00 91.75 275 LEU A CA 1
ATOM 2255 C C . LEU A 1 275 ? 2.579 -1.700 -0.832 1.00 91.75 275 LEU A C 1
ATOM 2257 O O . LEU A 1 275 ? 1.918 -1.899 -1.849 1.00 91.75 275 LEU A O 1
ATOM 2261 N N . CYS A 1 276 ? 2.520 -2.503 0.224 1.00 90.19 276 CYS A N 1
ATOM 2262 C CA . CYS A 1 276 ? 1.521 -3.564 0.384 1.00 90.19 276 CYS A CA 1
ATOM 2263 C C . CYS A 1 276 ? 1.050 -3.647 1.838 1.00 90.19 276 CYS A C 1
ATOM 2265 O O . CYS A 1 276 ? 1.717 -3.113 2.724 1.00 90.19 276 CYS A O 1
ATOM 2267 N N . ARG A 1 277 ? -0.061 -4.349 2.088 1.00 83.56 277 ARG A N 1
ATOM 2268 C CA . ARG A 1 277 ? -0.573 -4.536 3.450 1.00 83.56 277 ARG A CA 1
ATOM 2269 C C . ARG A 1 277 ? 0.462 -5.232 4.320 1.00 83.56 277 ARG A C 1
ATOM 2271 O O . ARG A 1 277 ? 1.065 -6.231 3.913 1.00 83.56 277 ARG A O 1
ATOM 2278 N N . ASP A 1 278 ? 0.610 -4.746 5.545 1.00 71.50 278 ASP A N 1
ATOM 2279 C CA . ASP A 1 278 ? 1.385 -5.463 6.545 1.00 71.50 278 ASP A CA 1
ATOM 2280 C C . ASP A 1 278 ? 0.683 -6.747 6.990 1.00 71.50 278 ASP A C 1
ATOM 2282 O O . ASP A 1 278 ? -0.413 -6.739 7.550 1.00 71.50 278 ASP A O 1
ATOM 2286 N N . LYS A 1 279 ? 1.332 -7.883 6.741 1.00 61.59 279 LYS A N 1
ATOM 2287 C CA . LYS A 1 279 ? 0.919 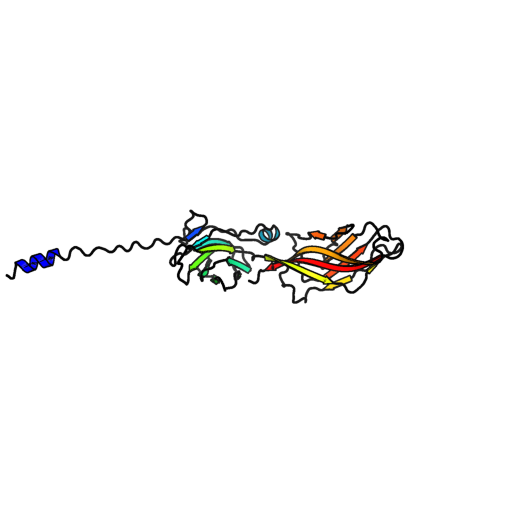-9.186 7.264 1.00 61.59 279 LYS A CA 1
ATOM 2288 C C . LYS A 1 279 ? 1.825 -9.514 8.453 1.00 61.59 279 LYS A C 1
ATOM 2290 O O . LYS A 1 279 ? 2.793 -10.250 8.284 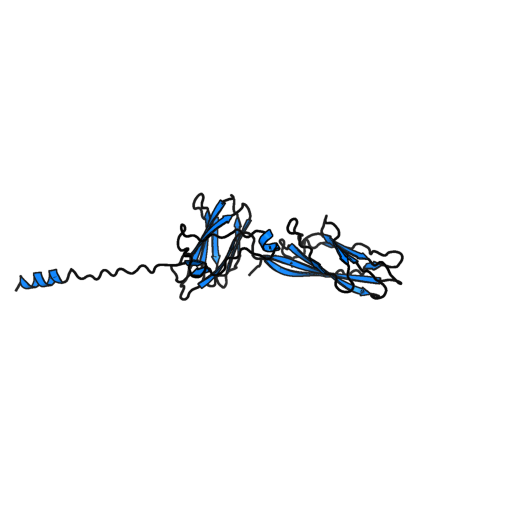1.00 61.59 279 LYS A O 1
ATOM 2295 N N . TYR A 1 280 ? 1.556 -8.892 9.602 1.00 53.56 280 TYR A N 1
ATOM 2296 C CA . TYR A 1 280 ? 2.118 -9.285 10.901 1.00 53.56 280 TYR A CA 1
ATOM 2297 C C . TYR A 1 280 ? 1.085 -10.091 11.674 1.00 53.56 280 TYR A C 1
ATOM 2299 O O . TYR A 1 280 ? -0.056 -9.579 11.800 1.00 53.56 280 TYR A O 1
#

Radius of gyration: 30.74 Å; Cα contacts (8 Å, |Δi|>4): 683; chains: 1; bounding box: 66×29×121 Å

Foldseek 3Di:
DPPVVVVVVVVVPPDPPPPPVVPPPWFKAQPPDQGQQDQVSAAEFEAFELLCQLVVNASKGWFTKGFWQAGKHKHKYWAAFFKKKKFKDWAAWKWKFKAAPVPRDTQDIDIDHDPDWRMDMTGDHHTGMIMIMIHGPDTDPGMITMMIHMHDFRKDKDKDKDFFPDKWKAAQVRQKTDKDKDFQQPVPVDDQQKFFFKKWWAFDKDPLVQFPQKWKWKDFPPGDIDIQTDSHTRMDGPADSVDTDHPRGMMMIMMGGNRGRGMMITRIMMMTIIIDHDGD

Solvent-accessible surface area (backbone atoms only — not comparable to full-atom values): 15121 Å² total; per-residue (Å²): 129,79,71,68,59,60,58,60,60,62,68,66,73,77,72,73,79,79,76,72,70,72,71,77,82,58,52,5,33,49,49,105,79,42,65,8,50,40,81,92,42,32,42,81,49,58,56,20,41,66,62,30,53,75,70,72,53,62,52,59,44,63,57,28,39,33,51,39,50,78,17,32,35,21,27,31,31,57,41,69,56,42,82,33,20,42,34,44,54,35,69,59,47,22,44,35,38,33,28,37,65,91,74,69,44,74,68,40,76,47,71,37,17,73,91,38,53,37,61,47,79,42,67,38,90,57,64,45,51,33,35,38,39,39,32,53,74,51,86,38,91,52,72,40,64,29,35,42,34,39,29,48,66,62,66,40,83,47,76,51,72,51,74,46,92,58,69,42,54,30,26,71,90,39,40,53,29,68,75,50,74,50,76,35,68,82,46,82,92,54,59,94,75,21,32,37,39,32,41,31,60,44,57,55,64,42,54,60,87,29,45,37,80,32,32,39,36,40,28,50,71,97,51,69,78,45,79,32,66,40,96,86,58,36,67,45,81,64,61,34,86,94,64,66,43,58,54,56,35,43,34,41,38,37,42,34,32,79,54,34,64,61,67,29,32,39,26,42,32,38,35,37,35,26,35,31,75,60,89,86